Protein 5UVM (pdb70)

Foldseek 3Di:
DDPPFPVLCCVVVVDDFAWQDDDQFWTKTADPPDPAPGKIKIATNDFAQECVRDDPVHVCSVVVSVVVLQVSCVVVVFPVVDWDKDTADDVVRPDDGRGYIIITHGDDDDDDPD/DDDVAPVLCCVVVVDDFAWQDDDQFWTKTADPDAPAPGKIKIFTNDFAQECVSDDPPPPCSVVVSVVVLQVSCVVVVFNVVDWDKDWDDDDVRPPVGRGTIIIIHGDDDDDPPD

Nearest PDB structures (foldseek):
  5uvm-assembly1_A  TM=1.009E+00  e=9.695E-22  Acetivibrio thermocellus DSM 1313
  4egu-assembly1_B  TM=9.527E-01  e=1.731E-13  Clostridioides difficile 630
  6d6j-assembly1_A  TM=9.706E-01  e=2.456E-12  Legionella pneumophila subsp. pneumophila str. Philadelphia 1
  3n1s-assembly1_B  TM=9.426E-01  e=1.410E-12  Escherichia coli
  3n1t-assembly2_E  TM=9.524E-01  e=2.778E-12  Escherichia coli

Solvent-accessible surface area: 13029 Å² total

Organism: Acetivibrio thermocellus (strain ATCC 27405 / DSM 1237 / JCM 9322 / NBRC 103400 / NCIMB 10682 / NRRL B-4536 / VPI 7372) (NCBI:txid203119)

CATH classification: 3.30.428.10

Sequence (228 aa):
TLENCVFCKIIKRELPSTIYYEDERVIAIKDI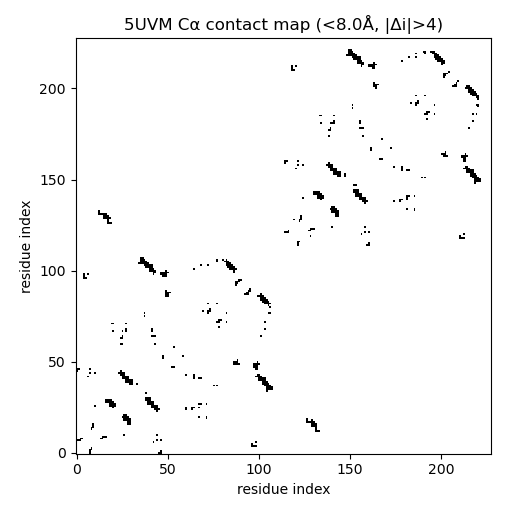NNPAAPVHVLIIPKEHIANVKEINESNAQILIDIHKAANKVAEDLGIAEKGYRLITNCCGVAAGQTVFHLHYHLLGGVDDGPKILTLENCVFCKIIKRELPSTIYYEDERVIAIKDINPAAPVHVLIIPKEHIANVKEINESNAQILIDIHKAANKVAEDLGIAEKGYRLITNCCGVAAGQTVFHLHYHLLGGVDGPKIL

Structure (mmCIF, N/CA/C/O backbone):
data_5UVM
#
_entry.id   5UVM
#
_cell.length_a   78.804
_cell.length_b   78.804
_cell.length_c   114.885
_cell.angle_alpha   90.00
_cell.angle_beta   90.00
_cell.angle_gamma   90.00
#
_symmetry.space_group_name_H-M   'P 41 2 2'
#
loop_
_entity.id
_entity.type
_entity.pdbx_description
1 polymer 'Histidine triad (HIT) protein'
2 non-polymer 'ZINC ION'
3 non-polymer 'UNKNOWN ATOM OR ION'
4 non-polymer ADENOSINE
5 water water
#
loop_
_atom_site.group_PDB
_atom_site.id
_atom_site.type_symbol
_atom_site.label_atom_id
_atom_site.label_alt_id
_atom_site.label_comp_id
_atom_site.label_asym_id
_atom_site.label_entity_id
_atom_site.label_seq_id
_atom_site.pdbx_PDB_ins_code
_atom_site.Cartn_x
_atom_site.Cartn_y
_atom_site.Cartn_z
_atom_site.occupancy
_atom_site.B_iso_or_equiv
_atom_site.auth_seq_id
_atom_site.auth_comp_id
_atom_site.auth_asym_id
_atom_site.auth_atom_id
_atom_site.pdbx_PDB_model_num
ATOM 1 N N . THR A 1 33 ? 10.781 39.720 7.947 1.00 59.30 0 THR A N 1
ATOM 2 C CA . THR A 1 33 ? 9.641 40.435 7.310 1.00 64.14 0 THR A CA 1
ATOM 3 C C . THR A 1 33 ? 8.359 40.233 8.178 1.00 67.37 0 THR A C 1
ATOM 4 O O . THR A 1 33 ? 8.236 39.225 8.861 1.00 81.02 0 THR A O 1
ATOM 6 N N . LEU A 1 34 ? 7.465 41.224 8.219 1.00 63.62 1 LEU A N 1
ATOM 7 C CA . LEU A 1 34 ? 6.103 41.090 8.796 1.00 61.46 1 LEU A CA 1
ATOM 8 C C . LEU A 1 34 ? 5.113 41.172 7.589 1.00 59.21 1 LEU A C 1
ATOM 9 O O . LEU A 1 34 ? 5.223 42.051 6.697 1.00 46.21 1 LEU A O 1
ATOM 14 N N . GLU A 1 35 ? 4.195 40.212 7.530 1.00 57.58 2 GLU A N 1
ATOM 15 C CA . GLU A 1 35 ? 3.145 40.183 6.506 1.00 60.04 2 GLU A CA 1
ATOM 16 C C . GLU A 1 35 ? 2.448 41.530 6.344 1.00 55.97 2 GLU A C 1
ATOM 17 O O . GLU A 1 35 ? 2.382 42.058 5.246 1.00 52.57 2 GLU A O 1
ATOM 23 N N . ASN A 1 36 ? 1.975 42.094 7.453 1.00 58.31 3 ASN A N 1
ATOM 24 C CA . ASN A 1 36 ? 1.107 43.284 7.428 1.00 56.53 3 ASN A CA 1
ATOM 25 C C . ASN A 1 36 ? 1.809 44.691 7.441 1.00 54.15 3 ASN A C 1
ATOM 26 O O . ASN A 1 36 ? 1.173 45.704 7.732 1.00 57.26 3 ASN A O 1
ATOM 31 N N . CYS A 1 37 ? 3.096 44.753 7.104 1.00 47.30 4 CYS A N 1
ATOM 32 C CA . CYS A 1 37 ? 3.876 45.989 7.220 1.00 39.03 4 CYS A CA 1
ATOM 33 C C . CYS A 1 37 ? 4.097 46.557 5.855 1.00 34.44 4 CYS A C 1
ATOM 34 O O . CYS A 1 37 ? 4.693 45.905 5.011 1.00 35.50 4 CYS A O 1
ATOM 37 N N . VAL A 1 38 ? 3.608 47.772 5.653 1.00 34.54 5 VAL A N 1
ATOM 38 C CA . VAL A 1 38 ? 3.718 48.469 4.373 1.00 36.39 5 VAL A CA 1
ATOM 39 C C . VAL A 1 38 ? 5.151 48.551 3.855 1.00 35.33 5 VAL A C 1
ATOM 40 O O . VAL A 1 38 ? 5.376 48.414 2.651 1.00 35.34 5 VAL A O 1
ATOM 44 N N . PHE A 1 39 ? 6.130 48.763 4.739 1.00 35.53 6 PHE A N 1
ATOM 45 C CA . PHE A 1 39 ? 7.498 48.962 4.273 1.00 31.73 6 PHE A CA 1
ATOM 46 C C . PHE A 1 39 ? 8.051 47.613 3.844 1.00 31.91 6 PHE A C 1
ATOM 47 O O . PHE A 1 39 ? 8.706 47.516 2.813 1.00 31.50 6 PHE A O 1
ATOM 55 N N . CYS A 1 40 ? 7.843 46.588 4.671 1.00 33.56 7 CYS A N 1
ATOM 56 C CA . CYS A 1 40 ? 8.163 45.220 4.274 1.00 35.08 7 CYS A CA 1
ATOM 57 C C . CYS A 1 40 ? 7.587 44.876 2.884 1.00 35.10 7 CYS A C 1
ATOM 58 O O . CYS A 1 40 ? 8.309 44.381 2.017 1.00 34.87 7 CYS A O 1
ATOM 61 N N . LYS A 1 41 ? 6.337 45.246 2.636 1.00 34.26 8 LYS A N 1
ATOM 62 C CA . LYS A 1 41 ? 5.734 45.026 1.314 1.00 38.00 8 LYS A CA 1
ATOM 63 C C . LYS A 1 41 ? 6.472 45.752 0.203 1.00 39.04 8 LYS A C 1
ATOM 64 O O . LYS A 1 41 ? 6.757 45.145 -0.858 1.00 39.56 8 LYS A O 1
ATOM 70 N N . ILE A 1 42 ? 6.752 47.031 0.429 1.00 35.79 9 ILE A N 1
ATOM 71 C CA . ILE A 1 42 ? 7.526 47.821 -0.505 1.00 35.74 9 ILE A CA 1
ATOM 72 C C . ILE A 1 42 ? 8.856 47.134 -0.854 1.00 36.02 9 ILE A C 1
ATOM 73 O O . ILE A 1 42 ? 9.255 47.070 -2.028 1.00 33.38 9 ILE A O 1
ATOM 78 N N . ILE A 1 43 ? 9.519 46.593 0.166 1.00 36.39 10 ILE A N 1
ATOM 79 C CA . ILE A 1 43 ? 10.820 45.965 -0.014 1.00 33.56 10 ILE A CA 1
ATOM 80 C C . ILE A 1 43 ? 10.717 44.727 -0.900 1.00 36.79 10 ILE A C 1
ATOM 81 O O . ILE A 1 43 ? 11.586 44.501 -1.757 1.00 34.48 10 ILE A O 1
ATOM 86 N N . LYS A 1 44 ? 9.656 43.942 -0.692 1.00 40.72 11 LYS A N 1
ATOM 87 C CA . LYS A 1 44 ? 9.408 42.702 -1.448 1.00 44.22 11 LYS A CA 1
ATOM 88 C C . LYS A 1 44 ? 8.687 42.962 -2.766 1.00 40.80 11 LYS A C 1
ATOM 89 O O . LYS A 1 44 ? 8.317 42.028 -3.432 1.00 42.93 11 LYS A O 1
ATOM 95 N N . ARG A 1 45 ? 8.449 44.220 -3.117 1.00 39.37 12 ARG A N 1
ATOM 96 C CA . ARG A 1 45 ? 7.932 44.598 -4.426 1.00 39.00 12 ARG A CA 1
ATOM 97 C C . ARG A 1 45 ? 6.450 44.290 -4.601 1.00 40.54 12 ARG A C 1
ATOM 98 O O . ARG A 1 45 ? 5.952 44.145 -5.729 1.00 44.21 12 ARG A O 1
ATOM 106 N N . GLU A 1 46 ? 5.744 44.213 -3.484 1.00 39.81 13 GLU A N 1
ATOM 107 C CA . GLU A 1 46 ? 4.299 44.087 -3.500 1.00 39.79 13 GLU A CA 1
ATOM 108 C C . GLU A 1 46 ? 3.608 45.431 -3.624 1.00 42.08 13 GLU A C 1
ATOM 109 O O . GLU A 1 46 ? 2.394 45.439 -3.852 1.00 39.99 13 GLU A O 1
ATOM 115 N N . LEU A 1 47 ? 4.348 46.541 -3.422 1.00 39.06 14 LEU A N 1
ATOM 116 C CA . LEU A 1 47 ? 3.851 47.890 -3.686 1.00 35.55 14 LEU A CA 1
ATOM 117 C C . LEU A 1 47 ? 4.906 48.717 -4.353 1.00 33.23 14 LEU A C 1
ATOM 118 O O . LEU A 1 47 ? 6.092 48.434 -4.225 1.00 34.42 14 LEU A O 1
ATOM 123 N N . PRO A 1 48 ? 4.494 49.766 -5.050 1.00 30.45 15 PRO A N 1
ATOM 124 C CA . PRO A 1 48 ? 5.466 50.586 -5.745 1.00 31.26 15 PRO A CA 1
ATOM 125 C C . PRO A 1 48 ? 6.243 51.532 -4.804 1.00 34.15 15 PRO A C 1
ATOM 126 O O . PRO A 1 48 ? 5.918 51.665 -3.630 1.00 30.42 15 PRO A O 1
ATOM 130 N N . SER A 1 49 ? 7.287 52.144 -5.352 1.00 31.88 16 SER A N 1
ATOM 131 C CA . SER A 1 49 ? 8.147 53.034 -4.612 1.00 32.14 16 SER A CA 1
ATOM 132 C C . SER A 1 49 ? 9.015 53.813 -5.561 1.00 33.36 16 SER A C 1
ATOM 133 O O . SER A 1 49 ? 9.132 53.482 -6.743 1.00 30.35 16 SER A O 1
ATOM 136 N N . THR A 1 50 ? 9.605 54.870 -5.020 1.00 33.12 17 THR A N 1
ATOM 137 C CA . THR A 1 50 ? 10.643 55.624 -5.669 1.00 31.92 17 THR A CA 1
ATOM 138 C C . THR A 1 50 ? 11.843 55.424 -4.749 1.00 33.48 17 THR A C 1
ATOM 139 O O . THR A 1 50 ? 11.879 55.950 -3.624 1.00 31.97 17 THR A O 1
ATOM 143 N N . ILE A 1 51 ? 12.836 54.685 -5.240 1.00 36.57 18 ILE A N 1
ATOM 144 C CA . ILE A 1 51 ? 13.948 54.189 -4.434 1.00 36.84 18 ILE A CA 1
ATOM 145 C C . ILE A 1 51 ? 15.236 54.947 -4.773 1.00 37.93 18 ILE A C 1
ATOM 146 O O . ILE A 1 51 ? 15.756 54.803 -5.886 1.00 38.93 18 ILE A O 1
ATOM 151 N N . TYR A 1 52 ? 15.772 55.697 -3.802 1.00 37.03 19 TYR A N 1
ATOM 152 C CA . TYR A 1 52 ? 16.984 56.518 -4.023 1.00 34.92 19 TYR A CA 1
ATOM 153 C C . TYR A 1 52 ? 18.264 55.786 -3.638 1.00 35.32 19 TYR A C 1
ATOM 154 O O . TYR A 1 52 ? 19.322 56.184 -4.043 1.00 36.88 19 TYR A O 1
ATOM 163 N N . TYR A 1 53 ? 18.176 54.710 -2.873 1.00 35.94 20 TYR A N 1
ATOM 164 C CA . TYR A 1 53 ? 19.345 53.938 -2.547 1.00 34.42 20 TYR A CA 1
ATOM 165 C C . TYR A 1 53 ? 18.902 52.599 -2.069 1.00 32.56 20 TYR A C 1
ATOM 166 O O . TYR A 1 53 ? 17.905 52.519 -1.324 1.00 33.32 20 TYR A O 1
ATOM 175 N N . GLU A 1 54 ? 19.690 51.570 -2.381 1.00 33.16 21 GLU A N 1
ATOM 176 C CA . GLU A 1 54 ? 19.401 50.228 -1.910 1.00 34.76 21 GLU A CA 1
ATOM 177 C C . GLU A 1 54 ? 20.585 49.297 -1.895 1.00 33.62 21 GLU A C 1
ATOM 178 O O . GLU A 1 54 ? 21.381 49.305 -2.823 1.00 33.39 21 GLU A O 1
ATOM 184 N N . ASP A 1 55 ? 20.640 48.457 -0.850 1.00 36.82 22 ASP A N 1
ATOM 185 C CA . ASP A 1 55 ? 21.482 47.258 -0.818 1.00 36.66 22 ASP A CA 1
ATOM 186 C C . ASP A 1 55 ? 20.772 46.153 -0.033 1.00 36.92 22 ASP A C 1
ATOM 187 O O . ASP A 1 55 ? 19.564 46.237 0.166 1.00 39.72 22 ASP A O 1
ATOM 192 N N . GLU A 1 56 ? 21.491 45.132 0.433 1.00 37.30 23 GLU A N 1
ATOM 193 C CA . GLU A 1 56 ? 20.872 44.022 1.151 1.00 37.31 23 GLU A CA 1
ATOM 194 C C . GLU A 1 56 ? 20.436 44.403 2.562 1.00 37.13 23 GLU A C 1
ATOM 195 O O . GLU A 1 56 ? 19.716 43.674 3.173 1.00 43.49 23 GLU A O 1
ATOM 197 N N . ARG A 1 57 ? 20.892 45.525 3.105 1.00 41.39 24 ARG A N 1
ATOM 198 C CA . ARG A 1 57 ? 20.606 45.892 4.496 1.00 40.82 24 ARG A CA 1
ATOM 199 C C . ARG A 1 57 ? 19.638 47.068 4.658 1.00 35.95 24 ARG A C 1
ATOM 200 O O . ARG A 1 57 ? 18.952 47.166 5.660 1.00 32.85 24 ARG A O 1
ATOM 208 N N . VAL A 1 58 ? 19.538 47.931 3.657 1.00 32.54 25 VAL A N 1
ATOM 209 C CA . VAL A 1 58 ? 18.825 49.181 3.814 1.00 32.79 25 VAL A CA 1
ATOM 210 C C . VAL A 1 58 ? 18.264 49.678 2.480 1.00 33.80 25 VAL A C 1
ATOM 211 O O . VAL A 1 58 ? 18.782 49.370 1.399 1.00 34.68 25 VAL A O 1
ATOM 215 N N . ILE A 1 59 ? 17.199 50.452 2.582 1.00 32.01 26 ILE A N 1
ATOM 216 C CA . ILE A 1 59 ? 16.572 51.045 1.442 1.00 33.36 26 ILE A CA 1
ATOM 217 C C . ILE A 1 59 ? 16.114 52.444 1.789 1.00 31.19 26 ILE A C 1
ATOM 218 O O . ILE A 1 59 ? 15.751 52.715 2.926 1.00 34.75 26 ILE A O 1
ATOM 223 N N . ALA A 1 60 ? 16.152 53.317 0.796 1.00 30.86 27 ALA A N 1
ATOM 224 C CA . ALA A 1 60 ? 15.717 54.666 0.967 1.00 31.62 27 ALA A CA 1
ATOM 225 C C . ALA A 1 60 ? 14.740 55.041 -0.097 1.00 28.65 27 ALA A C 1
ATOM 226 O O . ALA A 1 60 ? 15.062 55.021 -1.279 1.00 29.54 27 ALA A O 1
ATOM 228 N N . ILE A 1 61 ? 13.578 55.490 0.344 1.00 31.13 28 ILE A N 1
ATOM 229 C CA . ILE A 1 61 ? 12.469 55.758 -0.532 1.00 32.17 28 ILE A CA 1
ATOM 230 C C . ILE A 1 61 ? 11.872 57.124 -0.308 1.00 32.41 28 ILE A C 1
ATOM 231 O O . ILE A 1 61 ? 12.013 57.733 0.770 1.00 32.03 28 ILE A O 1
ATOM 236 N N . LYS A 1 62 ? 11.158 57.581 -1.325 1.00 32.47 29 LYS A N 1
ATOM 237 C CA . LYS A 1 62 ? 10.440 58.813 -1.244 1.00 33.90 29 LYS A CA 1
ATOM 238 C C . LYS A 1 62 ? 9.226 58.656 -0.347 1.00 32.01 29 LYS A C 1
ATOM 239 O O . LYS A 1 62 ? 8.533 57.631 -0.366 1.00 31.27 29 LYS A O 1
ATOM 245 N N . ASP A 1 63 ? 9.017 59.650 0.504 1.00 35.18 30 ASP A N 1
ATOM 246 C CA . ASP A 1 63 ? 7.798 59.740 1.265 1.00 38.80 30 ASP A CA 1
ATOM 247 C C . ASP A 1 63 ? 6.756 60.353 0.357 1.00 39.37 30 ASP A C 1
ATOM 248 O O . ASP A 1 63 ? 6.965 61.443 -0.133 1.00 40.17 30 ASP A O 1
ATOM 253 N N . ILE A 1 64 ? 5.621 59.671 0.196 1.00 43.30 31 ILE A N 1
ATOM 254 C CA . ILE A 1 64 ? 4.543 60.162 -0.711 1.00 48.25 31 ILE A CA 1
ATOM 255 C C . ILE A 1 64 ? 3.654 61.275 -0.125 1.00 46.32 31 ILE A C 1
ATOM 256 O O . ILE A 1 64 ? 2.817 61.830 -0.860 1.00 50.09 31 ILE A O 1
ATOM 261 N N . ASN A 1 65 ? 3.794 61.577 1.173 1.00 42.57 32 ASN A N 1
ATOM 262 C CA A ASN A 1 65 ? 3.172 62.761 1.755 0.50 45.29 32 ASN A CA 1
ATOM 263 C CA B ASN A 1 65 ? 3.187 62.791 1.766 0.50 45.21 32 ASN A CA 1
ATOM 264 C C . ASN A 1 65 ? 4.307 63.644 2.342 1.00 44.16 32 ASN A C 1
ATOM 265 O O . ASN A 1 65 ? 4.461 63.758 3.545 1.00 39.52 32 ASN A O 1
ATOM 274 N N . PRO A 1 66 ? 5.125 64.244 1.464 1.00 44.95 33 PRO A N 1
ATOM 275 C CA . PRO A 1 66 ? 6.294 64.948 1.984 1.00 42.46 33 PRO A CA 1
ATOM 276 C C . PRO A 1 66 ? 5.968 66.098 2.910 1.00 41.92 33 PRO A C 1
ATOM 277 O O . PRO A 1 66 ? 5.013 66.829 2.682 1.00 46.08 33 PRO A O 1
ATOM 281 N N . ALA A 1 67 ? 6.777 66.226 3.961 1.00 41.36 34 ALA A N 1
ATOM 282 C CA . ALA A 1 67 ? 6.693 67.309 4.919 1.00 38.98 34 ALA A CA 1
ATOM 283 C C . ALA A 1 67 ? 7.739 68.401 4.586 1.00 37.81 34 ALA A C 1
ATOM 284 O O . ALA A 1 67 ? 7.764 69.408 5.232 1.00 40.12 34 ALA A O 1
ATOM 286 N N . ALA A 1 68 ? 8.577 68.170 3.572 1.00 36.14 35 ALA A N 1
ATOM 287 C CA . ALA A 1 68 ? 9.552 69.137 3.092 1.00 36.06 35 ALA A CA 1
ATOM 288 C C . ALA A 1 68 ? 9.836 68.821 1.640 1.00 38.93 35 ALA A C 1
ATOM 289 O O . ALA A 1 68 ? 9.493 67.737 1.198 1.00 38.38 35 ALA A O 1
ATOM 291 N N . PRO A 1 69 ? 10.483 69.742 0.899 1.00 40.14 36 PRO A N 1
ATOM 292 C CA . PRO A 1 69 ? 10.765 69.480 -0.535 1.00 41.88 36 PRO A CA 1
ATOM 293 C C . PRO A 1 69 ? 11.551 68.213 -0.805 1.00 41.23 36 PRO A C 1
ATOM 294 O O . PRO A 1 69 ? 11.461 67.641 -1.890 1.00 41.64 36 PRO A O 1
ATOM 298 N N . VAL A 1 70 ? 12.370 67.820 0.149 1.00 38.20 37 VAL A N 1
ATOM 299 C CA . VAL A 1 70 ? 12.989 66.540 0.066 1.00 38.03 37 VAL A CA 1
ATOM 300 C C . VAL A 1 70 ? 12.664 65.845 1.351 1.00 36.83 37 VAL A C 1
ATOM 301 O O . VAL A 1 70 ? 12.958 66.353 2.418 1.00 34.06 37 VAL A O 1
ATOM 305 N N . HIS A 1 71 ? 12.040 64.677 1.213 1.00 35.11 38 HIS A N 1
ATOM 306 C CA . HIS A 1 71 ? 11.578 63.860 2.326 1.00 31.23 38 HIS A CA 1
ATOM 307 C C . HIS A 1 71 ? 11.724 62.387 1.887 1.00 31.94 38 HIS A C 1
ATOM 308 O O . HIS A 1 71 ? 10.956 61.886 1.019 1.00 31.55 38 HIS A O 1
ATOM 315 N N . VAL A 1 72 ? 12.769 61.765 2.438 1.00 28.70 39 VAL A N 1
ATOM 316 C CA . VAL A 1 72 ? 13.161 60.413 2.168 1.00 29.46 39 VAL A CA 1
ATOM 317 C C . VAL A 1 72 ? 13.065 59.647 3.473 1.00 31.73 39 VAL A C 1
ATOM 318 O O . VAL A 1 72 ? 13.392 60.208 4.530 1.00 34.73 39 VAL A O 1
ATOM 322 N N . LEU A 1 73 ? 12.653 58.377 3.386 1.00 29.20 40 LEU A N 1
ATOM 323 C CA . LEU A 1 73 ? 12.595 57.463 4.500 1.00 29.68 40 LEU A CA 1
ATOM 324 C C . LEU A 1 73 ? 13.738 56.501 4.315 1.00 31.22 40 LEU A C 1
ATOM 325 O O . LEU A 1 73 ? 13.860 55.912 3.254 1.00 29.60 40 LEU A O 1
ATOM 330 N N . ILE A 1 74 ? 14.581 56.363 5.338 1.00 31.08 41 ILE A N 1
ATOM 331 C CA . ILE A 1 74 ? 15.681 55.440 5.308 1.00 31.77 41 ILE A CA 1
ATOM 332 C C . ILE A 1 74 ? 15.256 54.275 6.173 1.00 32.57 41 ILE A C 1
ATOM 333 O O . ILE A 1 74 ? 15.009 54.438 7.376 1.00 30.63 41 ILE A O 1
ATOM 338 N N . ILE A 1 75 ? 15.178 53.095 5.554 1.00 31.74 42 ILE A N 1
ATOM 339 C CA . ILE A 1 75 ? 14.530 51.929 6.153 1.00 31.49 42 ILE A CA 1
ATOM 340 C C . ILE A 1 75 ? 15.462 50.720 6.126 1.00 30.98 42 ILE A C 1
ATOM 341 O O . ILE A 1 75 ? 15.829 50.259 5.044 1.00 32.55 42 ILE A O 1
ATOM 346 N N . PRO A 1 76 ? 15.808 50.176 7.286 1.00 32.91 43 PRO A N 1
ATOM 347 C CA . PRO A 1 76 ? 16.479 48.860 7.303 1.00 33.69 43 PRO A CA 1
ATOM 348 C C . PRO A 1 76 ? 15.607 47.730 6.777 1.00 33.81 43 PRO A C 1
ATOM 349 O O . PRO A 1 76 ? 14.459 47.665 7.133 1.00 35.50 43 PRO A O 1
ATOM 353 N N . LYS A 1 77 ? 16.153 46.839 5.970 1.00 34.17 44 LYS A N 1
ATOM 354 C CA . LYS A 1 77 ? 15.364 45.726 5.445 1.00 40.09 44 LYS A CA 1
ATOM 355 C C . LYS A 1 77 ? 14.846 44.814 6.528 1.00 42.22 44 LYS A C 1
ATOM 356 O O . LYS A 1 77 ? 13.767 44.276 6.384 1.00 43.89 44 LYS A O 1
ATOM 362 N N . GLU A 1 78 ? 15.583 44.668 7.623 1.00 41.66 45 GLU A N 1
ATOM 363 C CA . GLU A 1 78 ? 15.118 43.840 8.713 1.00 43.02 45 GLU A CA 1
ATOM 364 C C . GLU A 1 78 ? 13.978 44.589 9.428 1.00 41.68 45 GLU A C 1
ATOM 365 O O . GLU A 1 78 ? 14.099 45.781 9.739 1.00 43.97 45 GLU A O 1
ATOM 371 N N . HIS A 1 79 ? 12.868 43.897 9.660 1.00 36.09 46 HIS A N 1
ATOM 372 C CA . HIS A 1 79 ? 11.735 44.463 10.343 1.00 38.41 46 HIS A CA 1
ATOM 373 C C . HIS A 1 79 ? 12.010 44.478 11.851 1.00 39.84 46 HIS A C 1
ATOM 374 O O . HIS A 1 79 ? 12.065 43.455 12.491 1.00 42.54 46 HIS A O 1
ATOM 381 N N . ILE A 1 80 ? 12.137 45.691 12.372 1.00 43.71 47 ILE A N 1
ATOM 382 C CA . ILE A 1 80 ? 12.383 46.013 13.761 1.00 43.07 47 ILE A CA 1
ATOM 383 C C . ILE A 1 80 ? 11.423 47.193 13.969 1.00 38.00 47 ILE A C 1
ATOM 384 O O . ILE A 1 80 ? 11.308 48.045 13.092 1.00 32.81 47 ILE A O 1
ATOM 389 N N . ALA A 1 81 ? 10.754 47.269 15.102 1.00 32.56 48 ALA A N 1
ATOM 390 C CA . ALA A 1 81 ? 9.667 48.217 15.262 1.00 34.56 48 ALA A CA 1
ATOM 391 C C . ALA A 1 81 ? 10.095 49.695 15.235 1.00 33.71 48 ALA A C 1
ATOM 392 O O . ALA A 1 81 ? 9.461 50.521 14.570 1.00 31.53 48 ALA A O 1
ATOM 394 N N . ASN A 1 82 ? 11.148 50.001 15.990 1.00 35.52 49 ASN A N 1
ATOM 395 C CA . ASN A 1 82 ? 11.707 51.349 16.120 1.00 32.87 49 ASN A CA 1
ATOM 396 C C . ASN A 1 82 ? 13.050 51.270 16.890 1.00 36.68 49 ASN A C 1
ATOM 397 O O . ASN A 1 82 ? 13.528 50.167 17.176 1.00 36.91 49 ASN A O 1
ATOM 402 N N . VAL A 1 83 ? 13.688 52.399 17.211 1.00 37.06 50 VAL A N 1
ATOM 403 C CA . VAL A 1 83 ? 15.028 52.313 17.835 1.00 37.33 50 VAL A CA 1
ATOM 404 C C . VAL A 1 83 ? 15.081 51.772 19.263 1.00 36.25 50 VAL A C 1
ATOM 405 O O . VAL A 1 83 ? 16.147 51.384 19.713 1.00 36.58 50 VAL A O 1
ATOM 409 N N . LYS A 1 84 ? 13.952 51.712 19.956 1.00 39.79 51 LYS A N 1
ATOM 410 C CA . LYS A 1 84 ? 13.883 50.940 21.216 1.00 42.02 51 LYS A CA 1
ATOM 411 C C . LYS A 1 84 ? 14.268 49.479 21.074 1.00 38.87 51 LYS A C 1
ATOM 412 O O . LYS A 1 84 ? 14.662 48.887 22.041 1.00 41.57 51 LYS A O 1
ATOM 418 N N . GLU A 1 85 ? 14.098 48.890 19.901 1.00 39.58 52 GLU A N 1
ATOM 419 C CA . GLU A 1 85 ? 14.493 47.497 19.683 1.00 43.45 52 GLU A CA 1
ATOM 420 C C . GLU A 1 85 ? 15.927 47.364 19.216 1.00 40.57 52 GLU A C 1
ATOM 421 O O . GLU A 1 85 ? 16.379 46.276 19.038 1.00 42.29 52 GLU A O 1
ATOM 427 N N . ILE A 1 86 ? 16.650 48.455 18.991 1.00 43.76 53 ILE A N 1
ATOM 428 C CA . ILE A 1 86 ? 18.056 48.342 18.638 1.00 47.56 53 ILE A CA 1
ATOM 429 C C . ILE A 1 86 ? 18.849 47.945 19.889 1.00 52.11 53 ILE A C 1
ATOM 430 O O . ILE A 1 86 ? 18.648 48.532 20.959 1.00 52.32 53 ILE A O 1
ATOM 435 N N . ASN A 1 87 ? 19.760 46.982 19.731 1.00 53.57 54 ASN A N 1
ATOM 436 C CA . ASN A 1 87 ? 20.635 46.511 20.832 1.00 56.35 54 ASN A CA 1
ATOM 437 C C . ASN A 1 87 ? 21.957 46.013 20.262 1.00 54.35 54 ASN A C 1
ATOM 438 O O . ASN A 1 87 ? 22.157 46.081 19.037 1.00 54.41 54 ASN A O 1
ATOM 443 N N . GLU A 1 88 ? 22.835 45.510 21.149 1.00 55.88 55 GLU A N 1
ATOM 444 C CA . GLU A 1 88 ? 24.163 44.983 20.787 1.00 57.74 55 GLU A CA 1
ATOM 445 C C . GLU A 1 88 ? 24.125 44.039 19.532 1.00 55.77 55 GLU A C 1
ATOM 446 O O . GLU A 1 88 ? 24.992 44.131 18.668 1.00 51.29 55 GLU A O 1
ATOM 448 N N . SER A 1 89 ? 23.088 43.221 19.375 1.00 51.78 56 SER A N 1
ATOM 449 C CA . SER A 1 89 ? 23.047 42.286 18.239 1.00 55.50 56 SER A CA 1
ATOM 450 C C . SER A 1 89 ? 22.774 42.907 16.858 1.00 56.31 56 SER A C 1
ATOM 451 O O . SER A 1 89 ? 23.221 42.351 15.854 1.00 57.99 56 SER A O 1
ATOM 454 N N . ASN A 1 90 ? 22.026 44.018 16.796 1.00 50.25 57 ASN A N 1
ATOM 455 C CA . ASN A 1 90 ? 21.621 44.606 15.491 1.00 48.21 57 ASN A CA 1
ATOM 456 C C . ASN A 1 90 ? 22.070 46.048 15.236 1.00 47.37 57 ASN A C 1
ATOM 457 O O . ASN A 1 90 ? 21.863 46.574 14.149 1.00 44.74 57 ASN A O 1
ATOM 462 N N . ALA A 1 91 ? 22.691 46.682 16.221 1.00 47.57 58 ALA A N 1
ATOM 463 C CA . ALA A 1 91 ? 22.971 48.116 16.155 1.00 44.53 58 ALA A CA 1
ATOM 464 C C . ALA A 1 91 ? 23.819 48.582 14.956 1.00 41.82 58 ALA A C 1
ATOM 465 O O . ALA A 1 91 ? 23.728 49.754 14.570 1.00 40.09 58 ALA A O 1
ATOM 467 N N . GLN A 1 92 ? 24.601 47.701 14.329 1.00 43.18 59 GLN A N 1
ATOM 468 C CA . GLN A 1 92 ? 25.408 48.124 13.156 1.00 43.72 59 GLN A CA 1
ATOM 469 C C . GLN A 1 92 ? 24.573 48.738 12.027 1.00 40.14 59 GLN A C 1
ATOM 470 O O . GLN A 1 92 ? 25.100 49.503 11.222 1.00 41.97 59 GLN A O 1
ATOM 476 N N . ILE A 1 93 ? 23.285 48.392 11.961 1.00 38.81 60 ILE A N 1
ATOM 477 C CA . ILE A 1 93 ? 22.359 48.973 10.967 1.00 39.22 60 ILE A CA 1
ATOM 478 C C . ILE A 1 93 ? 22.237 50.502 11.044 1.00 36.15 60 ILE A C 1
ATOM 479 O O . ILE A 1 93 ? 22.012 51.156 10.030 1.00 36.81 60 ILE A O 1
ATOM 484 N N . LEU A 1 94 ? 22.432 51.065 12.236 1.00 35.03 61 LEU A N 1
ATOM 485 C CA . LEU A 1 94 ? 22.475 52.528 12.380 1.00 35.68 61 LEU A CA 1
ATOM 486 C C . LEU A 1 94 ? 23.502 53.183 11.457 1.00 32.48 61 LEU A C 1
ATOM 487 O O . LEU A 1 94 ? 23.290 54.275 10.904 1.00 35.42 61 LEU A O 1
ATOM 492 N N . ILE A 1 95 ? 24.606 52.489 11.268 1.00 34.24 62 ILE A N 1
ATOM 493 C CA . ILE A 1 95 ? 25.674 52.948 10.384 1.00 36.30 62 ILE A CA 1
ATOM 494 C C . ILE A 1 95 ? 25.202 52.996 8.937 1.00 36.72 62 ILE A C 1
ATOM 495 O O . ILE A 1 95 ? 25.394 54.007 8.226 1.00 35.24 62 ILE A O 1
ATOM 500 N N . ASP A 1 96 ? 24.592 51.899 8.505 1.00 37.18 63 ASP A N 1
ATOM 501 C CA . ASP A 1 96 ? 24.053 51.831 7.141 1.00 37.01 63 ASP A CA 1
ATOM 502 C C . ASP A 1 96 ? 23.038 52.918 6.957 1.00 34.63 63 ASP A C 1
ATOM 503 O O . ASP A 1 96 ? 23.026 53.606 5.944 1.00 36.43 63 ASP A O 1
ATOM 508 N N . ILE A 1 97 ? 22.179 53.069 7.965 1.00 32.39 64 I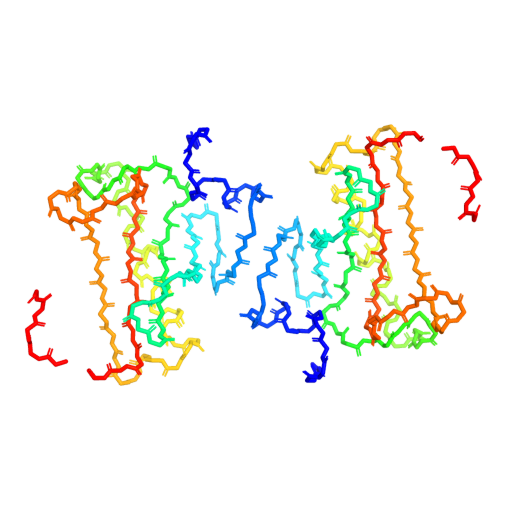LE A N 1
ATOM 509 C CA . ILE A 1 97 ? 21.164 54.093 7.918 1.00 31.30 64 ILE A CA 1
ATOM 510 C C . ILE A 1 97 ? 21.755 55.454 7.715 1.00 31.35 64 ILE A C 1
ATOM 511 O O . ILE A 1 97 ? 21.284 56.179 6.833 1.00 32.40 64 ILE A O 1
ATOM 516 N N . HIS A 1 98 ? 22.793 55.806 8.496 1.00 29.97 65 HIS A N 1
ATOM 517 C CA . HIS A 1 98 ? 23.358 57.154 8.384 1.00 29.57 65 HIS A CA 1
ATOM 518 C C . HIS A 1 98 ? 24.221 57.293 7.141 1.00 30.14 65 HIS A C 1
ATOM 519 O O . HIS A 1 98 ? 24.242 58.352 6.507 1.00 30.76 65 HIS A O 1
ATOM 526 N N . LYS A 1 99 ? 24.834 56.207 6.716 1.00 31.60 66 LYS A N 1
ATOM 527 C CA . LYS A 1 99 ? 25.553 56.222 5.450 1.00 35.21 66 LYS A CA 1
ATOM 528 C C . LYS A 1 99 ? 24.629 56.568 4.287 1.00 36.04 66 LYS A C 1
ATOM 529 O O . LYS A 1 99 ? 24.910 57.489 3.488 1.00 36.99 66 LYS A O 1
ATOM 535 N N . ALA A 1 100 ? 23.515 55.862 4.201 1.00 32.96 67 ALA A N 1
ATOM 536 C CA . ALA A 1 100 ? 22.585 56.089 3.096 1.00 33.74 67 ALA A CA 1
ATOM 537 C C . ALA A 1 100 ? 21.929 57.473 3.172 1.00 32.36 67 ALA A C 1
ATOM 538 O O . ALA A 1 100 ? 21.744 58.129 2.138 1.00 35.82 67 ALA A O 1
ATOM 540 N N . ALA A 1 101 ? 21.592 57.930 4.381 1.00 33.79 68 ALA A N 1
ATOM 541 C CA . ALA A 1 101 ? 21.107 59.298 4.570 1.00 32.53 68 ALA A CA 1
ATOM 542 C C . ALA A 1 101 ? 22.068 60.326 3.967 1.00 35.01 68 ALA A C 1
ATOM 543 O O . ALA A 1 101 ? 21.647 61.225 3.233 1.00 34.88 68 ALA A O 1
ATOM 545 N N . ASN A 1 102 ? 23.355 60.188 4.261 1.00 36.66 69 ASN A N 1
ATOM 546 C CA . ASN A 1 102 ? 24.355 61.080 3.682 1.00 35.43 69 ASN A CA 1
ATOM 547 C C . ASN A 1 102 ? 24.445 60.970 2.164 1.00 33.06 69 ASN A C 1
ATOM 548 O O . ASN A 1 102 ? 24.527 61.991 1.495 1.00 31.75 69 ASN A O 1
ATOM 553 N N . LYS A 1 103 ? 24.439 59.752 1.615 1.00 34.90 70 LYS A N 1
ATOM 554 C CA . LYS A 1 103 ? 24.625 59.584 0.155 1.00 36.77 70 LYS A CA 1
ATOM 555 C C . LYS A 1 103 ? 23.428 60.187 -0.560 1.00 38.18 70 LYS A C 1
ATOM 556 O O . LYS A 1 103 ? 23.574 60.980 -1.522 1.00 38.13 70 LYS A O 1
ATOM 559 N N . VAL A 1 104 ? 22.239 59.883 -0.050 1.00 36.33 71 VAL A N 1
ATOM 560 C CA . VAL A 1 104 ? 21.019 60.417 -0.681 1.00 35.63 71 VAL A CA 1
ATOM 561 C C . VAL A 1 104 ? 20.981 61.933 -0.537 1.00 35.57 71 VAL A C 1
ATOM 562 O O . VAL A 1 104 ? 20.583 62.625 -1.479 1.00 34.01 71 VAL A O 1
ATOM 566 N N . ALA A 1 105 ? 21.390 62.456 0.630 1.00 35.14 72 ALA A N 1
ATOM 567 C CA . ALA A 1 105 ? 21.411 63.907 0.821 1.00 36.53 72 ALA A CA 1
ATOM 568 C C . ALA A 1 105 ? 22.278 64.587 -0.248 1.00 36.92 72 ALA A C 1
ATOM 569 O O . ALA A 1 105 ? 21.900 65.625 -0.789 1.00 36.56 72 ALA A O 1
ATOM 571 N N . GLU A 1 106 ? 23.410 63.969 -0.565 1.00 42.31 73 GLU A N 1
ATOM 572 C CA . GLU A 1 106 ? 24.254 64.420 -1.689 1.00 49.72 73 GLU A CA 1
ATOM 573 C C . GLU A 1 106 ? 23.565 64.25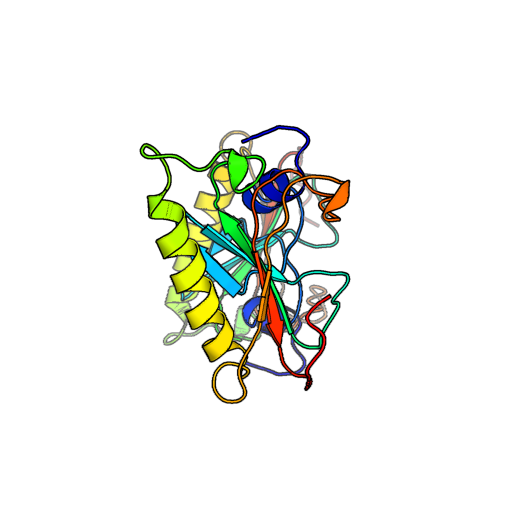2 -3.029 1.00 42.89 73 GLU A C 1
ATOM 574 O O . GLU A 1 106 ? 23.401 65.207 -3.749 1.00 39.53 73 GLU A O 1
ATOM 580 N N . ASP A 1 107 ? 23.119 63.048 -3.332 1.00 41.69 74 ASP A N 1
ATOM 581 C CA . ASP A 1 107 ? 22.436 62.793 -4.606 1.00 39.82 74 ASP A CA 1
ATOM 582 C C . ASP A 1 107 ? 21.304 63.779 -4.857 1.00 41.62 74 ASP A C 1
ATOM 583 O O . ASP A 1 107 ? 21.185 64.298 -5.959 1.00 43.34 74 ASP A O 1
ATOM 588 N N . LEU A 1 108 ? 20.512 64.110 -3.836 1.00 40.05 75 LEU A N 1
ATOM 589 C CA . LEU A 1 108 ? 19.362 65.009 -4.041 1.00 38.78 75 LEU A CA 1
ATOM 590 C C . LEU A 1 108 ? 19.645 66.489 -3.855 1.00 39.29 75 LEU A C 1
ATOM 591 O O . LEU A 1 108 ? 18.711 67.267 -3.891 1.00 37.70 75 LEU A O 1
ATOM 596 N N . GLY A 1 109 ? 20.911 66.880 -3.653 1.00 43.01 76 GLY A N 1
ATOM 597 C CA . GLY A 1 109 ? 21.301 68.315 -3.628 1.00 43.37 76 GLY A CA 1
ATOM 598 C C . GLY A 1 109 ? 20.911 69.093 -2.365 1.00 43.36 76 GLY A C 1
ATOM 599 O O . GLY A 1 109 ? 20.689 70.319 -2.423 1.00 42.63 76 GLY A O 1
ATOM 600 N N . ILE A 1 110 ? 20.787 68.396 -1.232 1.00 39.73 77 ILE A N 1
ATOM 601 C CA . ILE A 1 110 ? 20.472 69.091 -0.004 1.00 38.72 77 ILE A CA 1
ATOM 602 C C . ILE A 1 110 ? 21.605 69.066 1.001 1.00 40.30 77 ILE A C 1
ATOM 603 O O . ILE A 1 110 ? 21.562 69.817 1.971 1.00 43.67 77 ILE A O 1
ATOM 608 N N . ALA A 1 111 ? 22.604 68.236 0.750 1.00 39.10 78 ALA A N 1
ATOM 609 C CA . ALA A 1 111 ? 23.725 68.039 1.655 1.00 44.27 78 ALA A CA 1
ATOM 610 C C . ALA A 1 111 ? 24.488 69.318 2.047 1.00 48.55 78 ALA A C 1
ATOM 611 O O . ALA A 1 111 ? 24.899 69.442 3.188 1.00 47.13 78 ALA A O 1
ATOM 613 N N . GLU A 1 112 ? 24.648 70.267 1.124 1.00 50.37 79 GLU A N 1
ATOM 614 C CA . GLU A 1 112 ? 25.523 71.402 1.348 1.00 55.74 79 GLU A CA 1
ATOM 615 C C . GLU A 1 112 ? 24.811 72.448 2.189 1.00 51.26 79 GLU A C 1
ATOM 616 O O . GLU A 1 112 ? 25.412 73.024 3.052 1.00 52.87 79 GLU A O 1
ATOM 622 N N . LYS A 1 113 ? 23.548 72.720 1.903 1.00 46.98 80 LYS A N 1
ATOM 623 C CA . LYS A 1 113 ? 22.733 73.591 2.760 1.00 51.03 80 LYS A CA 1
ATOM 624 C C . LYS A 1 113 ? 22.433 72.902 4.125 1.00 51.29 80 LYS A C 1
ATOM 625 O O . LYS A 1 113 ? 22.203 73.557 5.151 1.00 51.83 80 LYS A O 1
ATOM 630 N N . GLY A 1 114 ? 22.386 71.572 4.105 1.00 47.79 81 GLY A N 1
ATOM 631 C CA . GLY A 1 114 ? 22.071 70.762 5.272 1.00 47.79 81 GLY A CA 1
ATOM 632 C C . GLY A 1 114 ? 20.709 70.079 5.292 1.00 42.12 81 GLY A C 1
ATOM 633 O O . GLY A 1 114 ? 19.914 70.183 4.363 1.00 43.82 81 GLY A O 1
ATOM 634 N N . TYR A 1 115 ? 20.459 69.382 6.396 1.00 38.88 82 TYR A N 1
ATOM 635 C CA . TYR A 1 115 ? 19.334 68.500 6.541 1.00 33.45 82 TYR A CA 1
ATOM 636 C C . TYR A 1 115 ? 19.083 68.059 7.983 1.00 33.88 82 TYR A C 1
ATOM 637 O O . TYR A 1 115 ? 19.947 68.159 8.823 1.00 30.52 82 TYR A O 1
ATOM 646 N N . ARG A 1 116 ? 17.871 67.575 8.239 1.00 33.22 83 ARG A N 1
ATOM 647 C CA . ARG A 1 116 ? 17.456 67.061 9.544 1.00 31.50 83 ARG A CA 1
ATOM 648 C C . ARG A 1 116 ? 17.174 65.573 9.363 1.00 31.57 83 ARG A C 1
ATOM 649 O O . ARG A 1 116 ? 16.632 65.163 8.319 1.00 32.11 83 ARG A O 1
ATOM 657 N N . LEU A 1 117 ? 17.581 64.785 10.350 1.00 29.53 84 LEU A N 1
ATOM 658 C CA . LEU A 1 117 ? 17.220 63.393 10.503 1.00 30.62 84 LEU A CA 1
ATOM 659 C C . LEU A 1 117 ? 16.326 63.212 11.715 1.00 30.16 84 LEU A C 1
ATOM 660 O O . LEU A 1 117 ? 16.628 63.749 12.785 1.00 29.71 84 LEU A O 1
ATOM 665 N N . ILE A 1 118 ? 15.239 62.444 11.568 1.00 28.84 85 ILE A N 1
ATOM 666 C CA . ILE A 1 118 ? 14.293 62.205 12.673 1.00 29.73 85 ILE A CA 1
ATOM 667 C C . ILE A 1 118 ? 13.900 60.748 12.692 1.00 32.49 85 ILE A C 1
ATOM 668 O O . ILE A 1 118 ? 13.571 60.169 11.650 1.00 36.01 85 ILE A O 1
ATOM 673 N N . THR A 1 119 ? 13.949 60.142 13.859 1.00 30.49 86 THR A N 1
ATOM 674 C CA . THR A 1 119 ? 13.286 58.857 14.066 1.00 31.71 86 THR A CA 1
ATOM 675 C C . THR A 1 119 ? 12.435 58.935 15.337 1.00 33.58 86 THR A C 1
ATOM 676 O O . THR A 1 119 ? 12.805 59.587 16.331 1.00 31.57 86 THR A O 1
ATOM 680 N N . ASN A 1 120 ? 11.333 58.203 15.314 1.00 34.34 87 ASN A N 1
ATOM 681 C CA . ASN A 1 120 ? 10.311 58.242 16.337 1.00 31.67 87 ASN A CA 1
ATOM 682 C C . ASN A 1 120 ? 10.037 56.835 16.866 1.00 33.24 87 ASN A C 1
ATOM 683 O O . ASN A 1 120 ? 10.066 55.840 16.132 1.00 35.24 87 ASN A O 1
ATOM 688 N N . CYS A 1 121 ? 9.714 56.790 18.139 1.00 30.15 88 CYS A N 1
ATOM 689 C CA A CYS A 1 121 ? 9.400 55.542 18.832 0.70 32.41 88 CYS A CA 1
ATOM 690 C CA B CYS A 1 121 ? 9.455 55.579 18.834 0.30 32.26 88 CYS A CA 1
ATOM 691 C C . CYS A 1 121 ? 8.083 55.730 19.480 1.00 33.54 88 CYS A C 1
ATOM 692 O O . CYS A 1 121 ? 7.958 56.499 20.440 1.00 34.22 88 CYS A O 1
ATOM 697 N N . GLY A 1 122 ? 7.068 55.024 18.983 1.00 32.55 89 GLY A N 1
ATOM 698 C CA . GLY A 1 122 ? 5.741 55.059 19.654 1.00 34.54 89 GLY A CA 1
ATOM 699 C C . GLY A 1 122 ? 4.775 56.108 19.109 1.00 37.02 89 GLY A C 1
ATOM 700 O O . GLY A 1 122 ? 5.203 57.066 18.425 1.00 34.70 89 GLY A O 1
ATOM 701 N N . VAL A 1 123 ? 3.477 55.927 19.395 1.00 37.89 90 VAL A N 1
ATOM 702 C CA . VAL A 1 123 ? 2.437 56.810 18.816 1.00 39.67 90 VAL A CA 1
ATOM 703 C C . VAL A 1 123 ? 2.492 58.201 19.447 1.00 38.30 90 VAL A C 1
ATOM 704 O O . VAL A 1 123 ? 2.202 59.169 18.775 1.00 37.23 90 VAL A O 1
ATOM 708 N N . ALA A 1 124 ? 2.877 58.295 20.715 1.00 40.78 91 ALA A N 1
ATOM 709 C CA . ALA A 1 124 ? 3.075 59.601 21.367 1.00 43.95 91 ALA A CA 1
ATOM 710 C C . ALA A 1 124 ? 4.122 60.427 20.628 1.00 42.85 91 ALA A C 1
ATOM 711 O O . ALA A 1 124 ? 3.939 61.630 20.435 1.00 49.75 91 ALA A O 1
ATOM 713 N N . ALA A 1 125 ? 5.154 59.766 20.118 1.00 40.21 92 ALA A N 1
ATOM 714 C CA . ALA A 1 125 ? 6.134 60.447 19.245 1.00 41.12 92 ALA A CA 1
ATOM 715 C C . ALA A 1 125 ? 5.713 60.635 17.784 1.00 41.24 92 ALA A C 1
ATOM 716 O O . ALA A 1 125 ? 6.501 61.134 16.977 1.00 43.84 92 ALA A O 1
ATOM 718 N N . GLY A 1 126 ? 4.489 60.252 17.429 1.00 41.14 93 GLY A N 1
ATOM 719 C CA . GLY A 1 126 ? 3.999 60.372 16.044 1.00 35.31 93 GLY A CA 1
ATOM 720 C C . GLY A 1 126 ? 4.277 59.190 15.109 1.00 35.35 93 GLY A C 1
ATOM 721 O O . GLY A 1 126 ? 4.002 59.290 13.916 1.00 35.39 93 GLY A O 1
ATOM 722 N N . GLN A 1 127 ? 4.848 58.087 15.608 1.00 34.67 94 GLN A N 1
ATOM 723 C CA . GLN A 1 127 ? 5.099 56.926 14.744 1.00 34.76 94 GLN A CA 1
ATOM 724 C C . GLN A 1 127 ? 3.740 56.286 14.371 1.00 35.73 94 GLN A C 1
ATOM 725 O O . GLN A 1 127 ? 2.899 56.065 15.255 1.00 34.02 94 GLN A O 1
ATOM 731 N N . THR A 1 128 ? 3.561 56.054 13.080 1.00 32.29 95 THR A N 1
ATOM 732 C CA . THR A 1 128 ? 2.372 55.423 12.502 1.00 36.28 95 THR A CA 1
ATOM 733 C C . THR A 1 128 ? 2.651 54.146 11.703 1.00 34.15 95 THR A C 1
ATOM 734 O O . THR A 1 128 ? 1.752 53.355 11.523 1.00 38.74 95 THR A O 1
ATOM 738 N N . VAL A 1 129 ? 3.890 53.942 11.262 1.00 36.12 96 VAL A N 1
ATOM 739 C CA . VAL A 1 129 ? 4.357 52.714 10.645 1.00 32.80 96 VAL A CA 1
ATOM 740 C C . VAL A 1 129 ? 5.419 52.168 11.562 1.00 34.30 96 VAL A C 1
ATOM 741 O O . VAL A 1 129 ? 6.457 52.800 11.729 1.00 35.18 96 VAL A O 1
ATOM 745 N N . PHE A 1 130 ? 5.149 50.989 12.142 1.00 32.11 97 PHE A N 1
ATOM 746 C CA . PHE A 1 130 ? 5.981 50.374 13.147 1.00 28.18 97 PHE A CA 1
ATOM 747 C C . PHE A 1 130 ? 7.007 49.450 12.560 1.00 28.13 97 PHE A C 1
ATOM 748 O O . PHE A 1 130 ? 7.105 48.296 12.891 1.00 28.87 97 PHE A O 1
ATOM 756 N N . HIS A 1 131 ? 7.816 50.045 11.696 1.00 29.22 98 HIS A N 1
ATOM 757 C CA . HIS A 1 131 ? 9.034 49.443 11.165 1.00 30.00 98 HIS A CA 1
ATOM 758 C C . HIS A 1 131 ? 10.000 50.618 11.164 1.00 28.18 98 HIS A C 1
ATOM 759 O O . HIS A 1 131 ? 9.722 51.675 10.561 1.00 29.90 98 HIS A O 1
ATOM 766 N N . LEU A 1 132 ? 11.084 50.434 11.885 1.00 30.63 99 LEU A N 1
ATOM 767 C CA . LEU A 1 132 ? 12.147 51.420 12.102 1.00 31.78 99 LEU A CA 1
ATOM 768 C C . LEU A 1 132 ? 12.506 52.213 10.868 1.00 31.31 99 LEU A C 1
ATOM 769 O O . LEU A 1 132 ? 12.833 51.656 9.824 1.00 29.82 99 LEU A O 1
ATOM 774 N N . HIS A 1 133 ? 12.443 53.529 10.977 1.00 29.13 100 HIS A N 1
ATOM 775 C CA . HIS A 1 133 ? 12.976 54.340 9.879 1.00 29.45 100 HIS A CA 1
ATOM 776 C C . HIS A 1 133 ? 13.421 55.702 10.355 1.00 28.81 100 HIS A C 1
ATOM 777 O O . HIS A 1 133 ? 12.920 56.183 11.362 1.00 28.38 100 HIS A O 1
ATOM 784 N N . TYR A 1 134 ? 14.335 56.317 9.611 1.00 27.55 101 TYR A N 1
ATOM 785 C CA . TYR A 1 134 ? 14.613 57.725 9.758 1.00 29.60 101 TYR A CA 1
ATOM 786 C C . TYR A 1 134 ? 14.042 58.504 8.618 1.00 30.11 101 TYR A C 1
ATOM 787 O O . TYR A 1 134 ? 14.079 58.053 7.447 1.00 32.20 101 TYR A O 1
ATOM 796 N N . HIS A 1 135 ? 13.549 59.694 8.956 1.00 26.44 102 HIS A N 1
ATOM 797 C CA . HIS A 1 135 ? 13.163 60.681 7.989 1.00 28.34 102 HIS A CA 1
ATOM 798 C C . HIS A 1 135 ? 14.341 61.585 7.727 1.00 31.12 102 HIS A C 1
ATOM 799 O O . HIS A 1 135 ? 14.967 62.069 8.682 1.00 35.79 102 HIS A O 1
ATOM 806 N N . LEU A 1 136 ? 14.651 61.770 6.448 1.00 28.75 103 LEU A N 1
ATOM 807 C CA . LEU A 1 136 ? 15.656 62.683 5.979 1.00 28.84 103 LEU A CA 1
ATOM 808 C C . LEU A 1 136 ? 14.883 63.788 5.324 1.00 30.90 103 LEU A C 1
ATOM 809 O O . LEU A 1 136 ? 14.181 63.565 4.280 1.00 30.57 103 LEU A O 1
ATOM 814 N N . LEU A 1 137 ? 15.019 64.966 5.928 1.00 29.10 104 LEU A N 1
ATOM 815 C CA . LEU A 1 137 ? 14.318 66.133 5.519 1.00 31.53 104 LEU A CA 1
ATOM 816 C C . LEU A 1 137 ? 15.281 67.242 5.116 1.00 33.19 104 LEU A C 1
ATOM 817 O O . LEU A 1 137 ? 16.301 67.481 5.812 1.00 30.60 104 LEU A O 1
ATOM 822 N N . GLY A 1 138 ? 14.927 67.954 4.034 1.00 31.54 105 GLY A N 1
ATOM 823 C CA . GLY A 1 138 ? 15.754 69.059 3.512 1.00 34.06 105 GLY A CA 1
ATOM 824 C C . GLY A 1 138 ? 15.101 69.903 2.430 1.00 35.83 105 GLY A C 1
ATOM 825 O O . GLY A 1 138 ? 13.959 69.678 2.074 1.00 35.80 105 GLY A O 1
ATOM 826 N N . GLY A 1 139 ? 15.836 70.906 1.949 1.00 38.55 106 GLY A N 1
ATOM 827 C CA . GLY A 1 139 ? 15.409 71.762 0.843 1.00 37.86 106 GLY A CA 1
ATOM 828 C C . GLY A 1 139 ? 14.543 72.924 1.236 1.00 40.28 106 GLY A C 1
ATOM 829 O O . GLY A 1 139 ? 13.998 73.577 0.377 1.00 42.10 106 GLY A O 1
ATOM 830 N N . VAL A 1 140 ? 14.413 73.190 2.527 1.00 39.93 107 VAL A N 1
ATOM 831 C CA . VAL A 1 140 ? 13.713 74.369 3.002 1.00 45.19 107 VAL A CA 1
ATOM 832 C C . VAL A 1 140 ? 14.417 74.788 4.287 1.00 48.49 107 VAL A C 1
ATOM 833 O O . VAL A 1 140 ? 14.924 73.929 4.990 1.00 46.43 107 VAL A O 1
ATOM 837 N N . ASP A 1 141 ? 14.487 76.087 4.589 1.00 57.91 108 ASP A N 1
ATOM 838 C CA A ASP A 1 141 ? 15.051 76.558 5.888 0.50 56.63 108 ASP A CA 1
ATOM 839 C CA B ASP A 1 141 ? 15.102 76.497 5.827 0.50 58.31 108 ASP A CA 1
ATOM 840 C C . ASP A 1 141 ? 14.047 76.177 6.938 1.00 58.70 108 ASP A C 1
ATOM 841 O O . ASP A 1 141 ? 12.895 76.613 6.873 1.00 62.54 108 ASP A O 1
ATOM 858 N N . GLY A 1 143 ? 14.846 76.197 10.466 1.00 76.74 110 GLY A N 1
ATOM 859 C CA . GLY A 1 143 ? 14.983 77.181 11.541 1.00 76.39 110 GLY A CA 1
ATOM 860 C C . GLY A 1 143 ? 15.005 76.623 12.963 1.00 79.62 110 GLY A C 1
ATOM 861 O O . GLY A 1 143 ? 15.147 75.400 13.164 1.00 74.31 110 GLY A O 1
ATOM 862 N N . PRO A 1 144 ? 14.811 77.513 13.962 1.00 81.00 111 PRO A N 1
ATOM 863 C CA . PRO A 1 144 ? 15.146 77.236 15.379 1.00 82.06 111 PRO A CA 1
ATOM 864 C C . PRO A 1 144 ? 14.384 76.071 16.100 1.00 79.05 111 PRO A C 1
ATOM 865 O O . PRO A 1 144 ? 15.039 75.113 16.542 1.00 72.75 111 PRO A O 1
ATOM 869 N N . LYS A 1 145 ? 13.048 76.156 16.209 1.00 74.26 112 LYS A N 1
ATOM 870 C CA . LYS A 1 145 ? 12.215 75.162 16.945 1.00 77.01 112 LYS A CA 1
ATOM 871 C C . LYS A 1 145 ? 12.275 73.753 16.299 1.00 71.86 112 LYS A C 1
ATOM 872 O O . LYS A 1 145 ? 11.875 73.565 15.140 1.00 60.20 112 LYS A O 1
ATOM 874 N N . ILE A 1 146 ? 12.801 72.775 17.043 1.00 71.21 113 ILE A N 1
ATOM 875 C CA . ILE A 1 146 ? 12.888 71.369 16.553 1.00 70.52 113 ILE A CA 1
ATOM 876 C C . ILE A 1 146 ? 11.603 70.533 16.776 1.00 70.38 113 ILE A C 1
ATOM 877 O O . ILE A 1 146 ? 11.457 69.420 16.247 1.00 65.11 113 ILE A O 1
ATOM 882 N N . LEU A 1 147 ? 10.682 71.093 17.549 1.00 70.64 114 LEU A N 1
ATOM 883 C CA . LEU A 1 147 ? 9.443 70.455 17.889 1.00 76.23 114 LEU A CA 1
ATOM 884 C C . LEU A 1 147 ? 8.321 71.468 17.641 1.00 79.96 114 LEU A C 1
ATOM 885 O O . LEU A 1 147 ? 8.428 72.653 17.986 1.00 78.99 114 LEU A O 1
ATOM 891 C CA . THR B 1 33 ? 18.457 59.935 -21.209 1.00 51.19 0 THR B CA 1
ATOM 892 C C . THR B 1 33 ? 17.695 60.610 -22.367 1.00 65.80 0 THR B C 1
ATOM 893 O O . THR B 1 33 ? 18.311 60.885 -23.389 1.00 60.87 0 THR B O 1
ATOM 894 N N . LEU B 1 34 ? 16.354 60.769 -22.225 1.00 73.63 1 LEU B N 1
ATOM 895 C CA . LEU B 1 34 ? 15.461 61.791 -22.941 1.00 74.11 1 LEU B CA 1
ATOM 896 C C . LEU B 1 34 ? 14.402 62.337 -21.945 1.00 77.71 1 LEU B C 1
ATOM 897 O O . LEU B 1 34 ? 14.016 61.646 -20.992 1.00 78.77 1 LEU B O 1
ATOM 902 N N . GLU B 1 35 ? 13.917 63.560 -22.184 1.00 81.99 2 GLU B N 1
ATOM 903 C CA . GLU B 1 35 ? 13.093 64.295 -21.194 1.00 81.87 2 GLU B CA 1
ATOM 904 C C . GLU B 1 35 ? 11.576 64.029 -21.255 1.00 75.58 2 GLU B C 1
ATOM 905 O O . GLU B 1 35 ? 10.903 64.003 -20.207 1.00 62.90 2 GLU B O 1
ATOM 911 N N . ASN B 1 36 ? 11.036 63.819 -22.458 1.00 72.08 3 ASN B N 1
ATOM 912 C CA . ASN B 1 36 ? 9.605 63.500 -22.612 1.00 68.52 3 ASN B CA 1
ATOM 913 C C . ASN B 1 36 ? 9.243 62.047 -22.169 1.00 62.67 3 ASN B C 1
ATOM 914 O O . ASN B 1 36 ? 8.077 61.685 -22.213 1.00 63.00 3 ASN B O 1
ATOM 916 N N . CYS B 1 37 ? 10.219 61.236 -21.729 1.00 53.42 4 CYS B N 1
ATOM 917 C CA . CYS B 1 37 ? 10.116 59.772 -21.782 1.00 46.22 4 CYS B CA 1
ATOM 918 C C . CYS B 1 37 ? 9.801 59.152 -20.428 1.00 43.92 4 CYS B C 1
ATOM 919 O O . CYS B 1 37 ? 10.563 59.285 -19.485 1.00 44.89 4 CYS B O 1
ATOM 922 N N . VAL B 1 38 ? 8.679 58.466 -20.345 1.00 41.16 5 VAL B N 1
ATOM 923 C CA . VAL B 1 38 ? 8.195 57.949 -19.065 1.00 43.10 5 VAL B CA 1
ATOM 924 C C . VAL B 1 38 ? 9.177 56.921 -18.476 1.00 42.26 5 VAL B C 1
ATOM 925 O O . VAL B 1 38 ? 9.368 56.892 -17.264 1.00 45.24 5 VAL B O 1
ATOM 929 N N . PHE B 1 39 ? 9.818 56.101 -19.310 1.00 35.33 6 PHE B N 1
ATOM 930 C CA . PHE B 1 39 ? 10.701 55.055 -18.768 1.00 39.56 6 PHE B CA 1
ATOM 931 C C . PHE B 1 39 ? 12.035 55.601 -18.252 1.00 36.41 6 PHE B C 1
ATOM 932 O O . PHE B 1 39 ? 12.584 55.114 -17.261 1.00 33.37 6 PHE B O 1
ATOM 940 N N . CYS B 1 40 ? 12.596 56.535 -19.002 1.00 36.29 7 CYS B N 1
ATOM 941 C CA . CYS B 1 40 ? 13.754 57.312 -18.543 1.00 39.38 7 CYS B CA 1
ATOM 942 C C . CYS B 1 40 ? 13.457 57.994 -17.183 1.00 38.10 7 CYS B C 1
ATOM 943 O O . CYS B 1 40 ? 14.244 57.899 -16.265 1.00 35.96 7 CYS B O 1
ATOM 946 N N . LYS B 1 41 ? 12.305 58.646 -17.060 1.00 35.87 8 LYS B N 1
ATOM 947 C CA . LYS B 1 41 ? 11.892 59.211 -15.767 1.00 37.85 8 LYS B CA 1
ATOM 948 C C . LYS B 1 41 ? 11.894 58.149 -14.667 1.00 39.00 8 LYS B C 1
ATOM 949 O O . LYS B 1 41 ? 12.402 58.378 -13.564 1.00 40.52 8 LYS B O 1
ATOM 955 N N . ILE B 1 42 ? 11.314 56.990 -14.960 1.00 37.70 9 ILE B N 1
ATOM 956 C CA . ILE B 1 42 ? 11.244 55.923 -13.965 1.00 36.31 9 ILE B CA 1
ATOM 957 C C . ILE B 1 42 ? 12.644 55.496 -13.532 1.00 35.49 9 ILE B C 1
ATOM 958 O O . ILE B 1 42 ? 12.892 55.255 -12.340 1.00 30.47 9 ILE B O 1
ATOM 963 N N . ILE B 1 43 ? 13.540 55.389 -14.509 1.00 34.99 10 ILE B N 1
ATOM 964 C CA . ILE B 1 43 ? 14.919 55.039 -14.254 1.00 36.33 10 ILE B CA 1
ATOM 965 C C . ILE B 1 43 ? 15.632 56.135 -13.402 1.00 36.36 10 ILE B C 1
ATOM 966 O O . ILE B 1 43 ? 16.382 55.830 -12.491 1.00 36.64 10 ILE B O 1
ATOM 971 N N . LYS B 1 44 ? 15.382 57.393 -13.694 1.00 40.51 11 LYS B N 1
ATOM 972 C CA . LYS B 1 44 ? 15.968 58.511 -12.926 1.00 49.58 11 LYS B CA 1
ATOM 973 C C . LYS B 1 44 ? 15.176 58.809 -11.627 1.00 48.22 11 LYS B C 1
ATOM 974 O O . LYS B 1 44 ? 15.422 59.848 -11.021 1.00 48.53 11 LYS B O 1
ATOM 979 N N . ARG B 1 45 ? 14.217 57.957 -11.225 1.00 43.18 12 ARG B N 1
ATOM 980 C CA . ARG B 1 45 ? 13.451 58.128 -9.950 1.00 40.63 12 ARG B CA 1
ATOM 981 C C . ARG B 1 45 ? 12.610 59.416 -9.857 1.00 40.58 12 ARG B C 1
ATOM 982 O O . ARG B 1 45 ? 12.327 59.947 -8.772 1.00 44.28 12 ARG B O 1
ATOM 990 N N . GLU B 1 46 ? 12.183 59.883 -11.019 1.00 40.43 13 GLU B N 1
ATOM 991 C CA . GLU B 1 46 ? 11.241 60.969 -11.135 1.00 40.94 13 GLU B CA 1
ATOM 992 C C . GLU B 1 46 ? 9.824 60.428 -11.190 1.00 39.43 13 GLU B C 1
ATOM 993 O O . GLU B 1 46 ? 8.875 61.182 -11.109 1.00 38.05 13 GLU B O 1
ATOM 999 N N . LEU B 1 47 ? 9.684 59.104 -11.311 1.00 43.12 14 LEU B N 1
ATOM 1000 C CA . LEU B 1 47 ? 8.412 58.431 -11.130 1.00 40.05 14 LEU B CA 1
ATOM 1001 C C . LEU B 1 47 ? 8.579 57.128 -10.337 1.00 36.36 14 LEU B C 1
ATOM 1002 O O . LEU B 1 47 ? 9.642 56.483 -10.386 1.00 36.75 14 LEU B O 1
ATOM 1007 N N . PRO B 1 48 ? 7.520 56.724 -9.612 1.00 32.49 15 PRO B N 1
ATOM 1008 C CA . PRO B 1 48 ? 7.523 55.451 -8.918 1.00 34.97 15 PRO B CA 1
ATOM 1009 C C . PRO B 1 48 ? 7.457 54.222 -9.853 1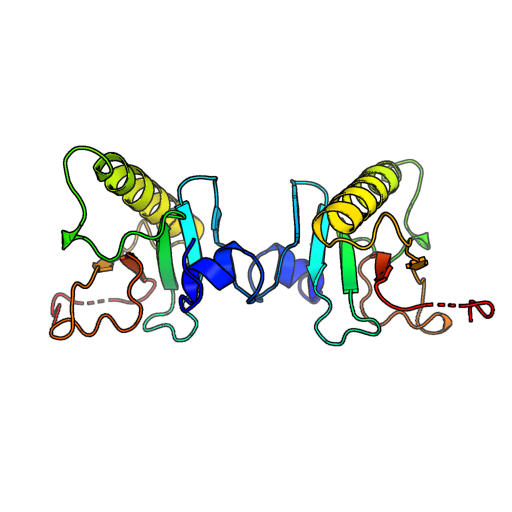.00 35.41 15 PRO B C 1
ATOM 1010 O O . PRO B 1 48 ? 7.145 54.333 -11.035 1.00 30.59 15 PRO B O 1
ATOM 1014 N N . SER B 1 49 ? 7.785 53.066 -9.284 1.00 33.72 16 SER B N 1
ATOM 1015 C CA . SER B 1 49 ? 7.803 51.819 -10.012 1.00 35.19 16 SER B CA 1
ATOM 1016 C C . SER B 1 49 ? 7.848 50.671 -9.029 1.00 34.87 16 SER B C 1
ATOM 1017 O O . SER B 1 49 ? 8.037 50.868 -7.843 1.00 34.05 16 SER B O 1
ATOM 1020 N N . THR B 1 50 ? 7.690 49.468 -9.554 1.00 35.21 17 THR B N 1
ATOM 1021 C CA . THR B 1 50 ? 7.972 48.230 -8.863 1.00 33.09 17 THR B CA 1
ATOM 1022 C C . THR B 1 50 ? 9.083 47.575 -9.712 1.00 34.65 17 THR B C 1
ATOM 1023 O O . THR B 1 50 ? 8.870 47.265 -10.876 1.00 34.79 17 THR B O 1
ATOM 1027 N N . ILE B 1 51 ? 10.258 47.357 -9.132 1.00 31.83 18 ILE B N 1
ATOM 1028 C CA . ILE B 1 51 ? 11.449 46.993 -9.880 1.00 34.16 18 ILE B CA 1
ATOM 1029 C C . ILE B 1 51 ? 11.771 45.553 -9.506 1.00 36.36 18 ILE B C 1
ATOM 1030 O O . ILE B 1 51 ? 12.146 45.264 -8.368 1.00 36.27 18 ILE B O 1
ATOM 1035 N N . TYR B 1 52 ? 11.636 44.645 -10.459 1.00 36.10 19 TYR B N 1
ATOM 1036 C CA . TYR B 1 52 ? 11.948 43.238 -10.197 1.00 36.68 19 TYR B CA 1
ATOM 1037 C C . TYR B 1 52 ? 13.375 42.885 -10.569 1.00 33.46 19 TYR B C 1
ATOM 1038 O O . TYR B 1 52 ? 13.857 41.859 -10.174 1.00 37.07 19 TYR B O 1
ATOM 1047 N N . TYR B 1 53 ? 14.038 43.696 -11.378 1.00 35.02 20 TYR B N 1
ATOM 1048 C CA . TYR B 1 53 ? 15.419 43.438 -11.722 1.00 35.47 20 TYR B CA 1
ATOM 1049 C C . TYR B 1 53 ? 16.042 44.710 -12.207 1.00 35.67 20 TYR B C 1
ATOM 1050 O O . TYR B 1 53 ? 15.417 45.489 -12.955 1.00 32.76 20 TYR B O 1
ATOM 1059 N N . GLU B 1 54 ? 17.295 44.917 -11.807 1.00 37.18 21 GLU B N 1
ATOM 1060 C CA . GLU B 1 54 ? 18.012 46.131 -12.184 1.00 41.18 21 GLU B CA 1
ATOM 1061 C C . GLU B 1 54 ? 19.522 45.959 -12.141 1.00 43.80 21 GLU B C 1
ATOM 1062 O O . GLU B 1 54 ? 20.057 45.377 -11.194 1.00 45.12 21 GLU B O 1
ATOM 1068 N N . ASP B 1 55 ? 20.173 46.475 -13.185 1.00 44.08 22 ASP B N 1
ATOM 1069 C CA . ASP B 1 55 ? 21.604 46.702 -13.202 1.00 42.07 22 ASP B CA 1
ATOM 1070 C C . ASP B 1 55 ? 21.821 47.923 -14.052 1.00 39.31 22 ASP B C 1
ATOM 1071 O O . ASP B 1 55 ? 20.889 48.630 -14.350 1.00 39.96 22 ASP B O 1
ATOM 1076 N N . GLU B 1 56 ? 23.042 48.161 -14.478 1.00 46.33 23 GLU B N 1
ATOM 1077 C CA . GLU B 1 56 ? 23.392 49.405 -15.212 1.00 53.67 23 GLU B CA 1
ATOM 1078 C C . GLU B 1 56 ? 22.992 49.397 -16.689 1.00 46.62 23 GLU B C 1
ATOM 1079 O O . GLU B 1 56 ? 22.983 50.449 -17.329 1.00 46.32 23 GLU B O 1
ATOM 1085 N N . ARG B 1 57 ? 22.628 48.237 -17.227 1.00 45.45 24 ARG B N 1
ATOM 1086 C CA . ARG B 1 57 ? 22.244 48.152 -18.654 1.00 51.18 24 ARG B CA 1
ATOM 1087 C C . ARG B 1 57 ? 20.741 47.999 -18.853 1.00 46.76 24 ARG B C 1
ATOM 1088 O O . ARG B 1 57 ? 20.201 48.526 -19.827 1.00 42.62 24 ARG B O 1
ATOM 1096 N N . VAL B 1 58 ? 20.073 47.333 -17.905 1.00 45.57 25 VAL B N 1
ATOM 1097 C CA . VAL B 1 58 ? 18.657 46.988 -18.034 1.00 45.26 25 VAL B CA 1
ATOM 1098 C C . VAL B 1 58 ? 17.845 47.059 -16.701 1.00 45.95 25 VAL B C 1
ATOM 1099 O O . VAL B 1 58 ? 18.390 46.907 -15.574 1.00 41.90 25 VAL B O 1
ATOM 1103 N N . ILE B 1 59 ? 16.541 47.299 -16.855 1.00 38.86 26 ILE B N 1
ATOM 1104 C CA . ILE B 1 59 ? 15.605 47.353 -15.748 1.00 37.72 26 ILE B CA 1
ATOM 1105 C C . ILE B 1 59 ? 14.292 46.652 -16.111 1.00 37.67 26 ILE B C 1
ATOM 1106 O O . ILE B 1 59 ? 13.839 46.697 -17.258 1.00 36.43 26 ILE B O 1
ATOM 1111 N N . ALA B 1 60 ? 13.705 46.011 -15.115 1.00 36.52 27 ALA B N 1
ATOM 1112 C CA . ALA B 1 60 ? 12.487 45.242 -15.266 1.00 36.40 27 ALA B CA 1
ATOM 1113 C C . ALA B 1 60 ? 11.478 45.741 -14.268 1.00 32.63 27 ALA B C 1
ATOM 1114 O O . ALA B 1 60 ? 11.688 45.616 -13.075 1.00 30.85 27 ALA B O 1
ATOM 1116 N N . ILE B 1 61 ? 10.389 46.297 -14.774 1.00 33.98 28 ILE B N 1
ATOM 1117 C CA . ILE B 1 61 ? 9.325 46.854 -13.922 1.00 33.30 28 ILE B CA 1
ATOM 1118 C C . ILE B 1 61 ? 7.916 46.273 -14.150 1.00 32.37 28 ILE B C 1
ATOM 1119 O O . ILE B 1 61 ? 7.640 45.714 -15.214 1.00 30.63 28 ILE B O 1
ATOM 1124 N N . LYS B 1 62 ? 7.046 46.426 -13.148 1.00 30.02 29 LYS B N 1
ATOM 1125 C CA . LYS B 1 62 ? 5.637 46.116 -13.283 1.00 33.21 29 LYS B CA 1
ATOM 1126 C C . LYS B 1 62 ? 5.006 47.073 -14.264 1.00 30.77 29 LYS B C 1
ATOM 1127 O O . LYS B 1 62 ? 5.240 48.266 -14.189 1.00 28.88 29 LYS B O 1
ATOM 1132 N N . ASP B 1 63 ? 4.237 46.548 -15.211 1.00 28.26 30 ASP B N 1
ATOM 1133 C CA . ASP B 1 63 ? 3.409 47.401 -16.085 1.00 28.13 30 ASP B CA 1
ATOM 1134 C C . ASP B 1 63 ? 2.306 47.939 -15.201 1.00 29.44 30 ASP B C 1
ATOM 1135 O O . ASP B 1 63 ? 1.737 47.218 -14.371 1.00 26.09 30 ASP B O 1
ATOM 1140 N N . ILE B 1 64 ? 2.019 49.216 -15.376 1.00 31.73 31 ILE B N 1
ATOM 1141 C CA . ILE B 1 64 ? 1.075 49.887 -14.516 1.00 32.92 31 ILE B CA 1
ATOM 1142 C C . ILE B 1 64 ? -0.364 49.433 -14.823 1.00 35.14 31 ILE B C 1
ATOM 1143 O O . ILE B 1 64 ? -1.240 49.613 -13.985 1.00 34.12 31 ILE B O 1
ATOM 1148 N N . ASN B 1 65 ? -0.574 48.821 -16.010 1.00 31.50 32 ASN B N 1
ATOM 1149 C CA . ASN B 1 65 ? -1.881 48.365 -16.498 1.00 32.40 32 ASN B CA 1
ATOM 1150 C C . ASN B 1 65 ? -1.734 46.932 -17.052 1.00 32.85 32 ASN B C 1
ATOM 1151 O O . ASN B 1 65 ? -1.731 46.698 -18.253 1.00 30.60 32 ASN B O 1
ATOM 1156 N N . PRO B 1 66 ? -1.603 45.972 -16.160 1.00 33.07 33 PRO B N 1
ATOM 1157 C CA . PRO B 1 66 ? -1.179 44.652 -16.568 1.00 33.81 33 PRO B CA 1
ATOM 1158 C C . PRO B 1 66 ? -2.234 43.947 -17.405 1.00 36.49 33 PRO B C 1
ATOM 1159 O O . PRO B 1 66 ? -3.403 43.979 -17.078 1.00 39.56 33 PRO B O 1
ATOM 1163 N N . ALA B 1 67 ? -1.803 43.325 -18.495 1.00 36.32 34 ALA B N 1
ATOM 1164 C CA . ALA B 1 67 ? -2.677 42.583 -19.375 1.00 33.90 34 ALA B CA 1
ATOM 1165 C C . ALA B 1 67 ? -2.843 41.134 -18.891 1.00 31.05 34 ALA B C 1
ATOM 1166 O O . ALA B 1 67 ? -3.636 40.413 -19.442 1.00 34.03 34 ALA B O 1
ATOM 1168 N N . ALA B 1 68 ? -2.136 40.762 -17.822 1.00 31.61 35 ALA B N 1
ATOM 1169 C CA . ALA B 1 68 ? -2.048 39.406 -17.336 1.00 32.42 35 ALA B CA 1
ATOM 1170 C C . ALA B 1 68 ? -1.564 39.450 -15.913 1.00 32.31 35 ALA B C 1
ATOM 1171 O O . ALA B 1 68 ? -0.969 40.414 -15.513 1.00 32.34 35 ALA B O 1
ATOM 1173 N N . PRO B 1 69 ? -1.751 38.366 -15.162 1.00 35.96 36 PRO B N 1
ATOM 1174 C CA . PRO B 1 69 ? -1.364 38.432 -13.758 1.00 38.57 36 PRO B CA 1
ATOM 1175 C C . PRO B 1 69 ? 0.108 38.738 -13.532 1.00 38.09 36 PRO B C 1
ATOM 1176 O O . PRO B 1 69 ? 0.450 39.314 -12.514 1.00 41.26 36 PRO B O 1
ATOM 1180 N N . VAL B 1 70 ? 0.980 38.320 -14.436 1.00 38.00 37 VAL B N 1
ATOM 1181 C CA . VAL B 1 70 ? 2.350 38.813 -14.429 1.00 36.85 37 VAL B CA 1
ATOM 1182 C C . VAL B 1 70 ? 2.541 39.581 -15.711 1.00 38.50 37 VAL B C 1
ATOM 1183 O O . VAL B 1 70 ? 2.379 39.038 -16.831 1.00 37.32 37 VAL B O 1
ATOM 1187 N N . HIS B 1 71 ? 2.834 40.862 -15.552 1.00 33.57 38 HIS B N 1
ATOM 1188 C CA . HIS B 1 71 ? 3.097 41.703 -16.696 1.00 30.02 38 HIS B CA 1
ATOM 1189 C C . HIS B 1 71 ? 4.236 42.659 -16.356 1.00 32.18 38 HIS B C 1
ATOM 1190 O O . HIS B 1 71 ? 4.038 43.664 -15.649 1.00 32.06 38 HIS B O 1
ATOM 1197 N N . VAL B 1 72 ? 5.401 42.355 -16.946 1.00 31.61 39 VAL B N 1
ATOM 1198 C CA . VAL B 1 72 ? 6.630 43.034 -16.667 1.00 31.12 39 VAL B CA 1
ATOM 1199 C C . VAL B 1 72 ? 7.138 43.684 -17.931 1.00 31.67 39 VAL B C 1
ATOM 1200 O O . VAL B 1 72 ? 7.048 43.090 -18.995 1.00 32.33 39 VAL B O 1
ATOM 1204 N N . LEU B 1 73 ? 7.671 44.897 -17.804 1.00 31.22 40 LEU B N 1
ATOM 1205 C CA . LEU B 1 73 ? 8.352 45.568 -18.883 1.00 32.32 40 LEU B CA 1
ATOM 1206 C C . LEU B 1 73 ? 9.862 45.424 -18.712 1.00 35.32 40 LEU B C 1
ATOM 1207 O O . LEU B 1 73 ? 10.406 45.732 -17.640 1.00 36.15 40 LEU B O 1
ATOM 1212 N N . ILE B 1 74 ? 10.532 44.890 -19.734 1.00 36.14 41 ILE B N 1
ATOM 1213 C CA . ILE B 1 74 ? 11.993 44.766 -19.694 1.00 36.55 41 ILE B CA 1
ATOM 1214 C C . ILE B 1 74 ? 12.558 45.861 -20.563 1.00 37.11 41 ILE B C 1
ATOM 1215 O O . ILE B 1 74 ? 12.329 45.864 -21.773 1.00 37.23 41 ILE B O 1
ATOM 1220 N N . ILE B 1 75 ? 13.289 46.790 -19.939 1.00 38.03 42 ILE B N 1
ATOM 1221 C CA . ILE B 1 75 ? 13.636 48.094 -20.529 1.00 38.63 42 ILE B CA 1
ATOM 1222 C C . ILE B 1 75 ? 15.153 48.368 -20.416 1.00 41.71 42 ILE B C 1
ATOM 1223 O O . ILE B 1 75 ? 15.707 48.413 -19.316 1.00 44.85 42 ILE B O 1
ATOM 1228 N N . PRO B 1 76 ? 15.840 48.538 -21.549 1.00 42.52 43 PRO B N 1
ATOM 1229 C CA . PRO B 1 76 ? 17.240 48.947 -21.460 1.00 41.20 43 PRO B CA 1
ATOM 1230 C C . PRO B 1 76 ? 17.376 50.367 -20.956 1.00 39.71 43 PRO B C 1
ATOM 1231 O O . PRO B 1 76 ? 16.620 51.247 -21.391 1.00 39.64 43 PRO B O 1
ATOM 1235 N N . LYS B 1 77 ? 18.343 50.606 -20.080 1.00 39.55 44 LYS B N 1
ATOM 1236 C CA . LYS B 1 77 ? 18.515 51.949 -19.532 1.00 44.72 44 LYS B CA 1
ATOM 1237 C C . LYS B 1 77 ? 18.849 52.979 -20.577 1.00 43.52 44 LYS B C 1
ATOM 1238 O O . LYS B 1 77 ? 18.465 54.128 -20.427 1.00 53.23 44 LYS B O 1
ATOM 1244 N N . GLU B 1 78 ? 19.503 52.583 -21.663 1.00 43.41 45 GLU B N 1
ATOM 1245 C CA . GLU B 1 78 ? 19.766 53.530 -22.756 1.00 46.45 45 GLU B CA 1
ATOM 1246 C C . GLU B 1 78 ? 18.467 53.739 -23.531 1.00 46.91 45 GLU B C 1
ATOM 1247 O O . GLU B 1 78 ? 17.718 52.791 -23.787 1.00 50.43 45 GLU B O 1
ATOM 1253 N N . HIS B 1 79 ? 18.224 54.971 -23.931 1.00 44.45 46 HIS B N 1
ATOM 1254 C CA . HIS B 1 79 ? 17.023 55.333 -24.615 1.00 45.74 46 HIS B CA 1
ATOM 1255 C C . HIS B 1 79 ? 17.244 55.069 -26.117 1.00 51.26 46 HIS B C 1
ATOM 1256 O O . HIS B 1 79 ? 17.715 55.928 -26.875 1.00 52.88 46 HIS B O 1
ATOM 1263 N N . ILE B 1 80 ? 16.926 53.836 -26.498 1.00 52.02 47 ILE B N 1
ATOM 1264 C CA . ILE B 1 80 ? 16.861 53.374 -27.889 1.00 48.12 47 ILE B CA 1
ATOM 1265 C C . ILE B 1 80 ? 15.399 53.375 -28.247 1.00 43.14 47 ILE B C 1
ATOM 1266 O O . ILE B 1 80 ? 14.597 52.891 -27.489 1.00 42.80 47 ILE B O 1
ATOM 1271 N N . ALA B 1 81 ? 15.043 53.934 -29.385 1.00 43.26 48 ALA B N 1
ATOM 1272 C CA . ALA B 1 81 ? 13.638 54.185 -29.704 1.00 43.88 48 ALA B CA 1
ATOM 1273 C C . ALA B 1 81 ? 12.744 52.903 -29.820 1.00 43.84 48 ALA B C 1
ATOM 1274 O O . ALA B 1 81 ? 11.564 52.951 -29.436 1.00 37.86 48 ALA B O 1
ATOM 1276 N N . ASN B 1 82 ? 13.323 51.803 -30.324 1.00 40.34 49 ASN B N 1
ATOM 1277 C CA . ASN B 1 82 ? 12.587 50.566 -30.692 1.00 43.42 49 ASN B CA 1
ATOM 1278 C C . ASN B 1 82 ? 13.549 49.560 -31.334 1.00 43.21 49 ASN B C 1
ATOM 1279 O O . ASN B 1 82 ? 14.728 49.893 -31.556 1.00 40.74 49 ASN B O 1
ATOM 1284 N N . VAL B 1 83 ? 13.076 48.357 -31.686 1.00 38.71 50 VAL B N 1
ATOM 1285 C CA . VAL B 1 83 ? 14.007 47.338 -32.186 1.00 41.58 50 VAL B CA 1
ATOM 1286 C C . VAL B 1 83 ? 14.535 47.672 -33.584 1.00 39.02 50 VAL B C 1
ATOM 1287 O O . VAL B 1 83 ? 15.534 47.131 -34.009 1.00 42.93 50 VAL B O 1
ATOM 1291 N N . LYS B 1 84 ? 13.867 48.569 -34.278 1.00 40.06 51 LYS B N 1
ATOM 1292 C CA . LYS B 1 84 ? 14.360 49.043 -35.544 1.00 45.07 51 LYS B CA 1
ATOM 1293 C C . LYS B 1 84 ? 15.696 49.785 -35.425 1.00 48.07 51 LYS B C 1
ATOM 1294 O O . LYS B 1 84 ? 16.428 49.814 -36.384 1.00 55.24 51 LYS B O 1
ATOM 1300 N N . GLU B 1 85 ? 16.013 50.380 -34.272 1.00 51.20 52 GLU B N 1
ATOM 1301 C CA . GLU B 1 85 ? 17.270 51.133 -34.109 1.00 54.61 52 GLU B CA 1
ATOM 1302 C C . GLU B 1 85 ? 18.364 50.261 -33.541 1.00 51.74 52 GLU B C 1
ATOM 1303 O O . GLU B 1 85 ? 19.433 50.755 -33.208 1.00 57.13 52 GLU B O 1
ATOM 1309 N N . ILE B 1 86 ? 18.104 48.971 -33.410 1.00 51.16 53 ILE B N 1
ATOM 1310 C CA . ILE B 1 86 ? 19.153 48.041 -33.040 1.00 58.01 53 ILE B CA 1
ATOM 1311 C C . ILE B 1 86 ? 19.999 47.721 -34.271 1.00 65.88 53 ILE B C 1
ATOM 1312 O O . ILE B 1 86 ? 19.457 47.346 -35.306 1.00 65.26 53 ILE B O 1
ATOM 1317 N N . ASN B 1 87 ? 21.318 47.865 -34.134 1.00 72.26 54 ASN B N 1
ATOM 1318 C CA . ASN B 1 87 ? 22.284 47.603 -35.212 1.00 75.23 54 ASN B CA 1
ATOM 1319 C C . ASN B 1 87 ? 23.585 47.060 -34.599 1.00 77.09 54 ASN B C 1
ATOM 1320 O O . ASN B 1 87 ? 23.603 46.744 -33.399 1.00 71.01 54 ASN B O 1
ATOM 1325 N N . GLU B 1 88 ? 24.652 46.957 -35.404 1.00 76.32 55 GLU B N 1
ATOM 1326 C CA . GLU B 1 88 ? 25.932 46.368 -34.971 1.00 76.49 55 GLU B CA 1
ATOM 1327 C C . GLU B 1 88 ? 26.473 46.905 -33.600 1.00 70.52 55 GLU B C 1
ATOM 1328 O O . GLU B 1 88 ? 26.906 46.111 -32.767 1.00 64.30 55 GLU B O 1
ATOM 1330 N N . SER B 1 89 ? 26.391 48.216 -33.343 1.00 73.16 56 SER B N 1
ATOM 1331 C CA . SER B 1 89 ? 26.870 48.812 -32.062 1.00 73.64 56 SER B CA 1
ATOM 1332 C C . SER B 1 89 ? 26.113 48.365 -30.777 1.00 73.17 56 SER B C 1
ATOM 1333 O O . SER B 1 89 ? 26.704 47.813 -29.844 1.00 72.22 56 SER B O 1
ATOM 1336 N N . ASN B 1 90 ? 24.801 48.581 -30.758 1.00 67.48 57 ASN B N 1
ATOM 1337 C CA . ASN B 1 90 ? 23.967 48.437 -29.534 1.00 57.25 57 ASN B CA 1
ATOM 1338 C C . ASN B 1 90 ? 23.358 47.023 -29.266 1.00 57.72 57 ASN B C 1
ATOM 1339 O O . ASN B 1 90 ? 22.828 4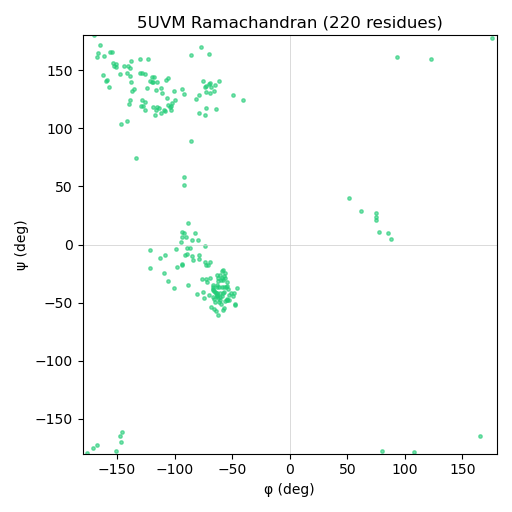6.730 -28.178 1.00 53.15 57 ASN B O 1
ATOM 1344 N N . ALA B 1 91 ? 23.504 46.126 -30.236 1.00 59.60 58 ALA B N 1
ATOM 1345 C CA . ALA B 1 91 ? 22.738 44.868 -30.287 1.00 54.24 58 ALA B CA 1
ATOM 1346 C C . ALA B 1 91 ? 22.936 43.928 -29.119 1.00 51.46 58 ALA B C 1
ATOM 1347 O O . ALA B 1 91 ? 22.048 43.112 -28.822 1.00 47.84 58 ALA B O 1
ATOM 1349 N N . GLN B 1 92 ? 24.087 44.003 -28.456 1.00 49.90 59 GLN B N 1
ATOM 1350 C CA . GLN B 1 92 ? 24.332 43.113 -27.312 1.00 46.74 59 GLN B CA 1
ATOM 1351 C C . GLN B 1 92 ? 23.241 43.332 -26.222 1.00 42.67 59 GLN B C 1
ATOM 1352 O O . GLN B 1 92 ? 22.993 42.432 -25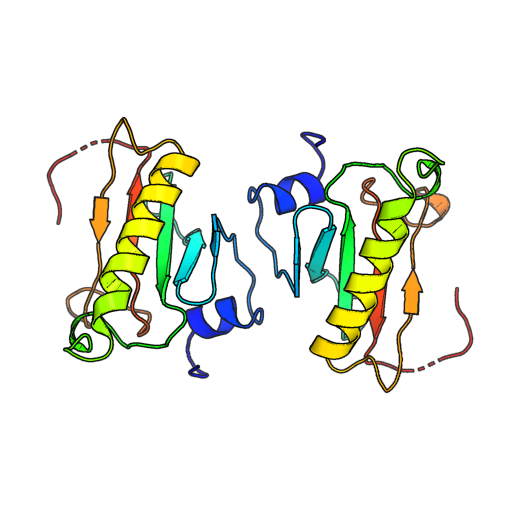.418 1.00 40.05 59 GLN B O 1
ATOM 1354 N N . ILE B 1 93 ? 22.591 44.515 -26.210 1.00 41.83 60 ILE B N 1
ATOM 1355 C CA . ILE B 1 93 ? 21.475 44.806 -25.254 1.00 46.31 60 ILE B CA 1
ATOM 1356 C C . ILE B 1 93 ? 20.328 43.752 -25.316 1.00 45.14 60 ILE B C 1
ATOM 1357 O O . ILE B 1 93 ? 19.791 43.351 -24.271 1.00 39.17 60 ILE B O 1
ATOM 1362 N N . LEU B 1 94 ? 20.096 43.199 -26.514 1.00 43.29 61 LEU B N 1
ATOM 1363 C CA . LEU B 1 94 ? 19.080 42.163 -26.729 1.00 42.23 61 LEU B CA 1
ATOM 1364 C C . LEU B 1 94 ? 19.267 40.955 -25.862 1.00 39.51 61 LEU B C 1
ATOM 1365 O O . LEU B 1 94 ? 18.296 40.347 -25.339 1.00 37.60 61 LEU B O 1
ATOM 1370 N N . ILE B 1 95 ? 20.528 40.643 -25.669 1.00 40.38 62 ILE B N 1
ATOM 1371 C CA . ILE B 1 95 ? 20.924 39.527 -24.817 1.00 41.33 62 ILE B CA 1
ATOM 1372 C C . ILE B 1 95 ? 20.632 39.863 -23.363 1.00 39.75 62 ILE B C 1
ATOM 1373 O O . ILE B 1 95 ? 20.155 39.012 -22.612 1.00 40.54 62 ILE B O 1
ATOM 1378 N N . ASP B 1 96 ? 20.947 41.091 -22.950 1.00 45.45 63 ASP B N 1
ATOM 1379 C CA . ASP B 1 96 ? 20.666 41.520 -21.548 1.00 46.01 63 ASP B CA 1
ATOM 1380 C C . ASP B 1 96 ? 19.158 41.446 -21.265 1.00 41.23 63 ASP B C 1
ATOM 1381 O O . ASP B 1 96 ? 18.706 40.896 -20.238 1.00 37.28 63 ASP B O 1
ATOM 1386 N N . ILE B 1 97 ? 18.402 41.967 -22.237 1.00 37.31 64 ILE B N 1
ATOM 1387 C CA . ILE B 1 97 ? 16.947 42.015 -22.177 1.00 35.01 64 ILE B CA 1
ATOM 1388 C C . ILE B 1 97 ? 16.439 40.626 -21.988 1.00 34.92 64 ILE B C 1
ATOM 1389 O O . ILE B 1 97 ? 15.748 40.351 -21.008 1.00 36.25 64 ILE B O 1
ATOM 1394 N N . HIS B 1 98 ? 16.848 39.724 -22.874 1.00 34.64 65 HIS B N 1
ATOM 1395 C CA . HIS B 1 98 ? 16.383 38.348 -22.773 1.00 35.00 65 HIS B CA 1
ATOM 1396 C C . HIS B 1 98 ? 16.860 37.594 -21.549 1.00 34.22 65 HIS B C 1
ATOM 1397 O O . HIS B 1 98 ? 16.113 36.777 -21.023 1.00 34.29 65 HIS B O 1
ATOM 1404 N N . LYS B 1 99 ? 18.090 37.817 -21.097 1.00 40.20 66 LYS B N 1
ATOM 1405 C CA . LYS B 1 99 ? 18.536 37.208 -19.812 1.00 42.04 66 LYS B CA 1
ATOM 1406 C C . LYS B 1 99 ? 17.652 37.774 -18.633 1.00 40.66 66 LYS B C 1
ATOM 1407 O O . LYS B 1 99 ? 17.205 37.023 -17.773 1.00 38.81 66 LYS B O 1
ATOM 1412 N N . ALA B 1 100 ? 17.389 39.080 -18.618 1.00 39.52 67 ALA B N 1
ATOM 1413 C CA . ALA B 1 100 ? 16.538 39.663 -17.558 1.00 42.10 67 ALA B CA 1
ATOM 1414 C C . ALA B 1 100 ? 15.114 39.067 -17.568 1.00 41.97 67 ALA B C 1
ATOM 1415 O O . ALA B 1 100 ? 14.620 38.564 -16.527 1.00 41.32 67 ALA B O 1
ATOM 1417 N N . ALA B 1 101 ? 14.488 39.047 -18.756 1.00 40.88 68 ALA B N 1
ATOM 1418 C CA . ALA B 1 101 ? 13.178 38.377 -18.933 1.00 38.65 68 ALA B CA 1
ATOM 1419 C C . ALA B 1 101 ? 13.143 36.989 -18.333 1.00 37.26 68 ALA B C 1
ATOM 1420 O O . ALA B 1 101 ? 12.246 36.692 -17.544 1.00 36.06 68 ALA B O 1
ATOM 1422 N N . ASN B 1 102 ? 14.135 36.146 -18.675 1.00 39.06 69 ASN B N 1
ATOM 1423 C CA . ASN B 1 102 ? 14.187 34.780 -18.138 1.00 37.94 69 ASN B CA 1
ATOM 1424 C C . ASN B 1 102 ? 14.363 34.771 -16.618 1.00 36.02 69 ASN B C 1
ATOM 1425 O O . ASN B 1 102 ? 13.714 33.992 -15.953 1.00 34.41 69 ASN B O 1
ATOM 1430 N N . LYS B 1 103 ? 15.220 35.630 -16.064 1.00 38.92 70 LYS B N 1
ATOM 1431 C CA . LYS B 1 103 ? 15.410 35.652 -14.597 1.00 40.33 70 LYS B CA 1
ATOM 1432 C C . LYS B 1 103 ? 14.109 36.053 -13.932 1.00 38.08 70 LYS B C 1
ATOM 1433 O O . LYS B 1 103 ? 13.670 35.409 -12.952 1.00 34.95 70 LYS B O 1
ATOM 1437 N N . VAL B 1 104 ? 13.460 37.078 -14.494 1.00 35.54 71 VAL B N 1
ATOM 1438 C CA . VAL B 1 104 ? 12.232 37.568 -13.886 1.00 36.01 71 VAL B CA 1
ATOM 1439 C C . VAL B 1 104 ? 11.099 36.545 -13.970 1.00 35.72 71 VAL B C 1
ATOM 1440 O O . VAL B 1 104 ? 10.375 36.372 -12.990 1.00 33.72 71 VAL B O 1
ATOM 1444 N N . ALA B 1 105 ? 10.988 35.829 -15.091 1.00 35.06 72 ALA B N 1
ATOM 1445 C CA . ALA B 1 105 ? 9.992 34.758 -15.237 1.00 35.96 72 ALA B CA 1
ATOM 1446 C C . ALA B 1 105 ? 10.157 33.672 -14.172 1.00 38.20 72 ALA B C 1
ATOM 1447 O O . ALA B 1 105 ? 9.175 33.144 -13.616 1.00 39.81 72 ALA B O 1
ATOM 1449 N N . GLU B 1 106 ? 11.416 33.330 -13.926 1.00 42.32 73 GLU B N 1
ATOM 1450 C CA . GLU B 1 106 ? 11.813 32.476 -12.798 1.00 48.65 73 GLU B CA 1
ATOM 1451 C C . GLU B 1 106 ? 11.359 33.087 -11.476 1.00 41.90 73 GLU B C 1
ATOM 1452 O O . GLU B 1 106 ? 10.645 32.448 -10.718 1.00 40.79 73 GLU B O 1
ATOM 1458 N N . ASP B 1 107 ? 11.767 34.324 -11.207 1.00 41.33 74 ASP B N 1
ATOM 1459 C CA . ASP B 1 107 ? 11.500 34.931 -9.882 1.00 45.95 74 ASP B CA 1
ATOM 1460 C C . ASP B 1 107 ? 10.020 35.053 -9.593 1.00 44.10 74 ASP B C 1
ATOM 1461 O O . ASP B 1 107 ? 9.604 34.804 -8.466 1.00 49.66 74 ASP B O 1
ATOM 1466 N N . LEU B 1 108 ? 9.220 35.354 -10.619 1.00 41.91 75 LEU B N 1
ATOM 1467 C CA . LEU B 1 108 ? 7.791 35.522 -10.435 1.00 40.57 75 LEU B CA 1
ATOM 1468 C C . LEU B 1 108 ? 6.992 34.254 -10.649 1.00 40.63 75 LEU B C 1
ATOM 1469 O O . LEU B 1 108 ? 5.762 34.313 -10.682 1.00 40.88 75 LEU B O 1
ATOM 1474 N N . GLY B 1 109 ? 7.666 33.106 -10.768 1.00 42.59 76 GLY B N 1
ATOM 1475 C CA . GLY B 1 109 ? 6.984 31.780 -10.789 1.00 44.12 76 GLY B CA 1
ATOM 1476 C C . GLY B 1 109 ? 6.240 31.361 -12.068 1.00 44.80 76 GLY B C 1
ATOM 1477 O O . GLY B 1 109 ? 5.382 30.470 -12.027 1.00 45.07 76 GLY B O 1
ATOM 1478 N N . ILE B 1 110 ? 6.580 31.962 -13.204 1.00 43.97 77 ILE B N 1
ATOM 1479 C CA . ILE B 1 110 ? 5.854 31.686 -14.469 1.00 42.27 77 ILE B CA 1
ATOM 1480 C C . ILE B 1 110 ? 6.687 30.864 -15.461 1.00 44.09 77 ILE B C 1
ATOM 1481 O O . ILE B 1 110 ? 6.148 30.418 -16.486 1.00 45.72 77 ILE B O 1
ATOM 1486 N N . ALA B 1 111 ? 7.973 30.673 -15.142 1.00 41.44 78 ALA B N 1
ATOM 1487 C CA . ALA B 1 111 ? 8.930 29.945 -15.972 1.00 47.34 78 ALA B CA 1
ATOM 1488 C C . ALA B 1 111 ? 8.519 28.518 -16.363 1.00 51.92 78 ALA B C 1
ATOM 1489 O O . ALA B 1 111 ? 8.635 28.179 -17.534 1.00 53.19 78 ALA B O 1
ATOM 1491 N N . GLU B 1 112 ? 8.064 27.700 -15.401 1.00 53.85 79 GLU B N 1
ATOM 1492 C CA . GLU B 1 112 ? 7.709 26.291 -15.668 1.00 57.90 79 GLU B CA 1
ATOM 1493 C C . GLU B 1 112 ? 6.445 26.243 -16.551 1.00 56.58 79 GLU B C 1
ATOM 1494 O O . GLU B 1 112 ? 6.454 25.615 -17.605 1.00 55.86 79 GLU B O 1
ATOM 1496 N N . LYS B 1 113 ? 5.373 26.918 -16.132 1.00 52.84 80 LYS B N 1
ATOM 1497 C CA . LYS B 1 113 ? 4.115 26.899 -16.888 1.00 48.73 80 LYS B CA 1
ATOM 1498 C C . LYS B 1 113 ? 4.238 27.607 -18.266 1.00 46.09 80 LYS B C 1
ATOM 1499 O O . LYS B 1 113 ? 3.608 27.172 -19.259 1.00 44.44 80 LYS B O 1
ATOM 1502 N N . GLY B 1 114 ? 5.047 28.669 -18.343 1.00 41.90 81 GLY B N 1
ATOM 1503 C CA . GLY B 1 114 ? 5.253 29.397 -19.595 1.00 38.91 81 GLY B CA 1
ATOM 1504 C C . GLY B 1 114 ? 4.928 30.894 -19.605 1.00 40.80 81 GLY B C 1
ATOM 1505 O O . GLY B 1 114 ? 4.163 31.410 -18.773 1.00 43.75 81 GLY B O 1
ATOM 1506 N N . TYR B 1 115 ? 5.515 31.580 -20.584 1.00 38.08 82 TYR B N 1
ATOM 1507 C CA . TYR B 1 115 ? 5.314 32.989 -20.792 1.00 35.26 82 TYR B CA 1
ATOM 1508 C C . TYR B 1 115 ? 5.567 33.45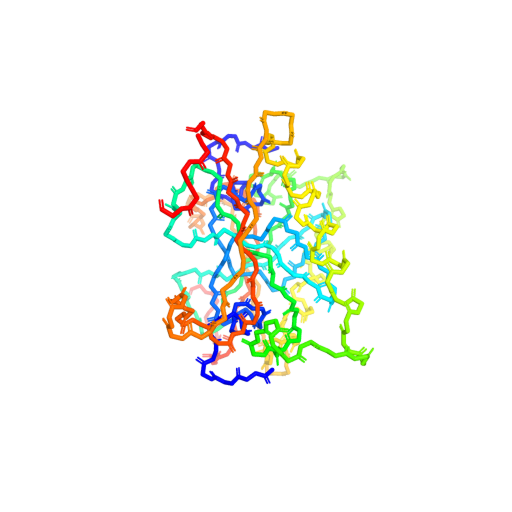2 -22.209 1.00 33.58 82 TYR B C 1
ATOM 1509 O O . TYR B 1 115 ? 6.255 32.773 -22.983 1.00 29.40 82 TYR B O 1
ATOM 1518 N N . ARG B 1 116 ? 5.101 34.673 -22.483 1.00 31.50 83 ARG B N 1
ATOM 1519 C CA . ARG B 1 116 ? 5.171 35.277 -23.801 1.00 31.08 83 ARG B CA 1
ATOM 1520 C C . ARG B 1 116 ? 5.945 36.582 -23.727 1.00 30.63 83 ARG B C 1
ATOM 1521 O O . ARG B 1 116 ? 5.782 37.345 -22.764 1.00 31.84 83 ARG B O 1
ATOM 1529 N N . LEU B 1 117 ? 6.778 36.833 -24.748 1.00 30.26 84 LEU B N 1
ATOM 1530 C CA . LEU B 1 117 ? 7.537 38.069 -24.891 1.00 30.51 84 LEU B CA 1
ATOM 1531 C C . LEU B 1 117 ? 7.093 38.804 -26.115 1.00 28.67 84 LEU B C 1
ATOM 1532 O O . LEU B 1 117 ? 7.020 38.218 -27.166 1.00 31.88 84 LEU B O 1
ATOM 1537 N N . ILE B 1 118 ? 6.848 40.110 -26.002 1.00 28.66 85 ILE B N 1
ATOM 1538 C CA . ILE B 1 118 ? 6.378 40.915 -27.124 1.00 27.32 85 ILE B CA 1
ATOM 1539 C C . ILE B 1 118 ? 7.146 42.209 -27.157 1.00 27.45 85 ILE B C 1
ATOM 1540 O O . ILE B 1 118 ? 7.272 42.836 -26.128 1.00 30.91 85 ILE B O 1
ATOM 1545 N N . THR B 1 119 ? 7.634 42.649 -28.308 1.00 29.01 86 THR B N 1
ATOM 1546 C CA . THR B 1 119 ? 8.054 44.046 -28.458 1.00 30.99 86 THR B CA 1
ATOM 1547 C C . THR B 1 119 ? 7.399 44.645 -29.694 1.00 31.25 86 THR B C 1
ATOM 1548 O O . THR B 1 119 ? 7.190 43.973 -30.685 1.00 31.46 86 THR B O 1
ATOM 1552 N N . ASN B 1 120 ? 7.122 45.924 -29.626 1.00 33.30 87 ASN B N 1
ATOM 1553 C CA . ASN B 1 120 ? 6.358 46.638 -30.622 1.00 36.42 87 ASN B CA 1
ATOM 1554 C C . ASN B 1 120 ? 7.193 47.724 -31.194 1.00 38.07 87 ASN B C 1
ATOM 1555 O O . ASN B 1 120 ? 7.955 48.360 -30.466 1.00 40.23 87 ASN B O 1
ATOM 1560 N N . CYS B 1 121 ? 6.999 47.962 -32.492 1.00 37.44 88 CYS B N 1
ATOM 1561 C CA A CYS B 1 121 ? 7.737 48.960 -33.199 0.70 38.26 88 CYS B CA 1
ATOM 1562 C CA B CYS B 1 121 ? 7.745 48.951 -33.274 0.30 37.00 88 CYS B CA 1
ATOM 1563 C C . CYS B 1 121 ? 6.770 49.779 -34.062 1.00 40.45 88 CYS B C 1
ATOM 1564 O O . CYS B 1 121 ? 6.127 49.258 -34.980 1.00 39.95 88 CYS B O 1
ATOM 1569 N N . GLY B 1 122 ? 6.651 51.070 -33.736 1.00 41.41 89 GLY B N 1
ATOM 1570 C CA . GLY B 1 122 ? 5.772 51.993 -34.458 1.00 41.30 89 GLY B CA 1
ATOM 1571 C C . GLY B 1 122 ? 4.282 51.982 -34.129 1.00 42.50 89 GLY B C 1
ATOM 1572 O O . GLY B 1 122 ? 3.783 51.228 -33.281 1.00 40.91 89 GLY B O 1
ATOM 1573 N N . VAL B 1 123 ? 3.574 52.815 -34.876 1.00 45.01 90 VAL B N 1
ATOM 1574 C CA . VAL B 1 123 ? 2.146 53.092 -34.699 1.00 46.22 90 VAL B CA 1
ATOM 1575 C C . VAL B 1 123 ? 1.311 51.844 -34.916 1.00 42.52 90 VAL B C 1
ATOM 1576 O O . VAL B 1 123 ? 0.438 51.546 -34.107 1.00 45.82 90 VAL B O 1
ATOM 1580 N N . ALA B 1 124 ? 1.588 51.106 -35.984 1.00 37.78 91 ALA B N 1
ATOM 1581 C CA . ALA B 1 124 ? 0.796 49.909 -36.323 1.00 39.55 91 ALA B CA 1
ATOM 1582 C C . ALA B 1 124 ? 0.800 48.899 -35.211 1.00 38.64 91 ALA B C 1
ATOM 1583 O O . ALA B 1 124 ? -0.192 48.155 -35.020 1.00 38.15 91 ALA B O 1
ATOM 1585 N N . ALA B 1 125 ? 1.907 48.869 -34.460 1.00 35.25 92 ALA B N 1
ATOM 1586 C CA . ALA B 1 125 ? 2.008 47.956 -33.349 1.00 34.49 92 ALA B CA 1
ATOM 1587 C C . ALA B 1 125 ? 1.595 48.565 -32.010 1.00 35.05 92 ALA B C 1
ATOM 1588 O O . ALA B 1 125 ? 1.789 47.922 -30.993 1.00 31.47 92 ALA B O 1
ATOM 1590 N N . GLY B 1 126 ? 0.983 49.753 -32.035 1.00 36.93 93 GLY B N 1
ATOM 1591 C CA . GLY B 1 126 ? 0.616 50.517 -30.843 1.00 39.95 93 GLY B CA 1
ATOM 1592 C C . GLY B 1 126 ? 1.719 50.745 -29.820 1.00 41.48 93 GLY B C 1
ATOM 1593 O O . GLY B 1 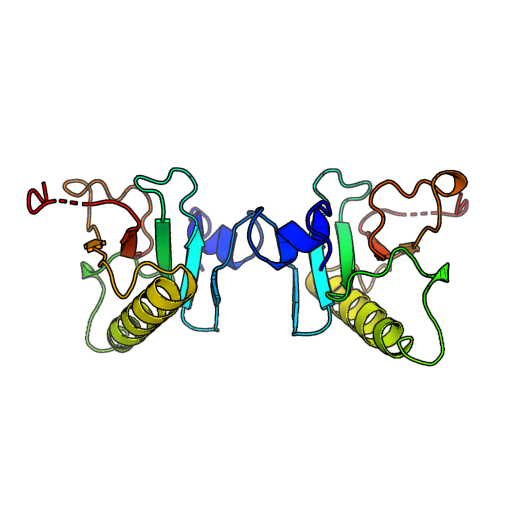126 ? 1.456 50.643 -28.625 1.00 41.82 93 GLY B O 1
ATOM 1594 N N . GLN B 1 127 ? 2.950 51.021 -30.273 1.00 43.96 94 GLN B N 1
ATOM 1595 C CA . GLN B 1 127 ? 4.025 51.446 -29.352 1.00 49.39 94 GLN B CA 1
ATOM 1596 C C . GLN B 1 127 ? 3.606 52.862 -29.002 1.00 52.23 94 GLN B C 1
ATOM 1597 O O . GLN B 1 127 ? 3.413 53.717 -29.885 1.00 63.97 94 GLN B O 1
ATOM 1603 N N . THR B 1 128 ? 3.337 53.073 -27.738 1.00 51.24 95 THR B N 1
ATOM 1604 C CA . THR B 1 128 ? 2.822 54.354 -27.303 1.00 48.12 95 THR B CA 1
ATOM 1605 C C . THR B 1 128 ? 4.048 55.094 -26.721 1.00 47.73 95 THR B C 1
ATOM 1606 O O . THR B 1 128 ? 4.215 56.288 -26.951 1.00 51.19 95 THR B O 1
ATOM 1610 N N . VAL B 1 129 ? 4.932 54.354 -26.041 1.00 43.30 96 VAL B N 1
ATOM 1611 C CA . VAL B 1 129 ? 6.162 54.880 -25.460 1.00 41.57 96 VAL B CA 1
ATOM 1612 C C . VAL B 1 129 ? 7.365 54.527 -26.315 1.00 39.27 96 VAL B C 1
ATOM 1613 O O . VAL B 1 129 ? 7.689 53.358 -26.508 1.00 39.65 96 VAL B O 1
ATOM 1617 N N . PHE B 1 130 ? 8.072 55.559 -26.762 1.00 43.47 97 PHE B N 1
ATOM 1618 C CA . PHE B 1 130 ? 9.120 55.444 -27.767 1.00 41.39 97 PHE B CA 1
ATOM 1619 C C . PHE B 1 130 ? 10.499 55.231 -27.175 1.00 39.37 97 PHE B C 1
ATOM 1620 O O . PHE B 1 130 ? 11.443 55.896 -27.537 1.00 40.83 97 PHE B O 1
ATOM 1628 N N . HIS B 1 131 ? 10.574 54.238 -26.279 1.00 37.85 98 HIS B N 1
ATOM 1629 C CA . HIS B 1 131 ? 11.793 53.742 -25.675 1.00 38.20 98 HIS B CA 1
ATOM 1630 C C . HIS B 1 131 ? 11.600 52.241 -25.678 1.00 37.39 98 HIS B C 1
ATOM 1631 O O . HIS B 1 131 ? 10.608 51.716 -25.159 1.00 43.18 98 HIS B O 1
ATOM 1638 N N . LEU B 1 132 ? 12.546 51.557 -26.283 1.00 38.03 99 LEU B N 1
ATOM 1639 C CA . LEU B 1 132 ? 12.494 50.131 -26.480 1.00 36.50 99 LEU B CA 1
ATOM 1640 C C . LEU B 1 132 ? 12.152 49.387 -25.203 1.00 37.25 99 LEU B C 1
ATOM 1641 O O . LEU B 1 132 ? 12.811 49.578 -24.167 1.00 37.22 99 LEU B O 1
ATOM 1646 N N . HIS B 1 133 ? 11.156 48.514 -25.294 1.00 32.31 100 HIS B N 1
ATOM 1647 C CA . HIS B 1 133 ? 10.817 47.602 -24.220 1.00 30.51 100 HIS B CA 1
ATOM 1648 C C . HIS B 1 133 ? 10.204 46.347 -24.788 1.00 32.87 100 HIS B C 1
ATOM 1649 O O . HIS B 1 133 ? 9.596 46.379 -25.853 1.00 32.80 100 HIS B O 1
ATOM 1656 N N . TYR B 1 134 ? 10.382 45.270 -24.044 1.00 31.37 101 TYR B N 1
ATOM 1657 C CA . TYR B 1 134 ? 9.682 44.051 -24.213 1.00 33.41 101 TYR B CA 1
ATOM 1658 C C . TYR B 1 134 ? 8.672 43.858 -23.099 1.00 30.82 101 TYR B C 1
ATOM 1659 O O . TYR B 1 134 ? 8.973 44.089 -21.939 1.00 32.78 101 TYR B O 1
ATOM 1668 N N . HIS B 1 135 ? 7.511 43.328 -23.441 1.00 29.06 102 HIS B N 1
ATOM 1669 C CA . HIS B 1 135 ? 6.527 42.887 -22.456 1.00 27.52 102 HIS B CA 1
ATOM 1670 C C . HIS B 1 135 ? 6.742 41.427 -22.195 1.00 31.15 102 HIS B C 1
ATOM 1671 O O . HIS B 1 135 ? 6.907 40.656 -23.157 1.00 32.93 102 HIS B O 1
ATOM 1678 N N . LEU B 1 136 ? 6.741 41.063 -20.905 1.00 28.10 103 LEU B N 1
ATOM 1679 C CA . LEU B 1 136 ? 6.802 39.729 -20.410 1.00 28.60 103 LEU B CA 1
ATOM 1680 C C . LEU B 1 136 ? 5.472 39.398 -19.707 1.00 29.79 103 LEU B C 1
ATOM 1681 O O . LEU B 1 136 ? 5.125 40.030 -18.706 1.00 33.88 103 LEU B O 1
ATOM 1686 N N . LEU B 1 137 ? 4.753 38.406 -20.235 1.00 30.94 104 LEU B N 1
ATOM 1687 C CA . LEU B 1 137 ? 3.407 38.071 -19.836 1.00 33.02 104 LEU B CA 1
ATOM 1688 C C . LEU B 1 137 ? 3.294 36.646 -19.400 1.00 32.09 104 LEU B C 1
ATOM 1689 O O . LEU B 1 137 ? 3.764 35.733 -20.081 1.00 33.76 104 LEU B O 1
ATOM 1694 N N . GLY B 1 138 ? 2.620 36.450 -18.285 1.00 29.89 105 GLY B N 1
ATOM 1695 C CA . GLY B 1 138 ? 2.472 35.132 -17.737 1.00 31.94 105 GLY B CA 1
ATOM 1696 C C . GLY B 1 138 ? 1.449 35.011 -16.646 1.00 34.38 105 GLY B C 1
ATOM 1697 O O . GLY B 1 138 ? 0.695 35.934 -16.383 1.00 30.68 105 GLY B O 1
ATOM 1698 N N . GLY B 1 139 ? 1.434 33.821 -16.034 1.00 40.22 106 GLY B N 1
ATOM 1699 C CA . GLY B 1 139 ? 0.539 33.495 -14.915 1.00 40.49 106 GLY B CA 1
ATOM 1700 C C . GLY B 1 139 ? -0.896 33.181 -15.277 1.00 42.48 106 GLY B C 1
ATOM 1701 O O . GLY B 1 139 ? -1.742 33.134 -14.400 1.00 46.62 106 GLY B O 1
ATOM 1702 N N . VAL B 1 140 ? -1.165 33.013 -16.572 1.00 46.31 107 VAL B N 1
ATOM 1703 C CA . VAL B 1 140 ? -2.469 32.618 -17.090 1.00 45.81 107 VAL B CA 1
ATOM 1704 C C . VAL B 1 140 ? -2.248 31.840 -18.403 1.00 45.64 107 VAL B C 1
ATOM 1705 O O . VAL B 1 140 ? -1.228 32.027 -19.078 1.00 43.34 107 VAL B O 1
ATOM 1709 N N . ASP B 1 141 ? -3.200 30.990 -18.769 1.00 44.20 108 ASP B N 1
ATOM 1710 C CA . ASP B 1 141 ? -3.115 30.233 -20.015 1.00 47.41 108 ASP B CA 1
ATOM 1711 C C . ASP B 1 141 ? -3.672 31.055 -21.155 1.00 42.59 108 ASP B C 1
ATOM 1712 O O . ASP B 1 141 ? -4.866 31.270 -21.243 1.00 46.73 108 ASP B O 1
ATOM 1725 N N . GLY B 1 143 ? -3.246 30.601 -24.578 1.00 42.42 110 GLY B N 1
ATOM 1726 C CA . GLY B 1 143 ? -3.536 29.934 -25.840 1.00 47.10 110 GLY B CA 1
ATOM 1727 C C . GLY B 1 143 ? -2.665 30.461 -26.969 1.00 46.04 110 GLY B C 1
ATOM 1728 O O . GLY B 1 143 ? -1.823 31.345 -26.742 1.00 40.46 110 GLY B O 1
ATOM 1729 N N . PRO B 1 144 ? -2.854 29.915 -28.186 1.00 51.38 111 PRO B N 1
ATOM 1730 C CA . PRO B 1 144 ? -1.955 30.237 -29.306 1.00 50.87 111 PRO B CA 1
ATOM 1731 C C . PRO B 1 144 ? -2.442 31.372 -30.196 1.00 48.59 111 PRO B C 1
ATOM 1732 O O . PRO B 1 144 ? -1.767 31.656 -31.179 1.00 50.03 111 PRO B O 1
ATOM 1736 N N . LYS B 1 145 ? -3.582 32.012 -29.889 1.00 50.63 112 LYS B N 1
ATOM 1737 C CA . LYS B 1 145 ? -3.979 33.237 -30.629 1.00 52.50 112 LYS B CA 1
ATOM 1738 C C . LYS B 1 145 ? -3.042 34.388 -30.150 1.00 53.30 112 LYS B C 1
ATOM 1739 O O . LYS B 1 145 ? -3.082 34.812 -28.996 1.00 51.04 112 LYS B O 1
ATOM 1742 N N . ILE B 1 146 ? -2.172 34.842 -31.044 1.00 49.56 113 ILE B N 1
ATOM 1743 C CA . ILE B 1 146 ? -1.146 35.861 -30.708 1.00 52.48 113 ILE B CA 1
ATOM 1744 C C . ILE B 1 146 ? -1.552 37.272 -31.103 1.00 49.68 113 ILE B C 1
ATOM 1745 O O . ILE B 1 146 ? -1.010 38.252 -30.594 1.00 57.26 113 ILE B O 1
ATOM 1750 N N . LEU B 1 147 ? -2.512 37.351 -32.011 1.00 50.56 114 LEU B N 1
ATOM 1751 C CA . LEU B 1 147 ? -3.212 38.569 -32.296 1.00 54.44 114 LEU B CA 1
ATOM 1752 C C . LEU B 1 147 ? -4.723 38.378 -32.019 1.00 59.98 114 LEU B C 1
ATOM 1753 O O . LEU B 1 147 ? -5.288 37.270 -32.001 1.00 64.04 114 LEU B O 1
#

InterPro domains:
  IPR001310 Histidine triad (HIT) protein [PR00332] (5-21)
  IPR001310 Histidine triad (HIT) protein [PR00332] (26-44)
  IPR001310 Histidine triad (HIT) protein [PR00332] (94-104)
  IPR001310 Histidine triad (HIT) protein [PTHR23089] (2-110)
  IPR011146 HIT-like domain [PS51084] (5-114)
  IPR036265 HIT-like superfamily [G3DSA:3.30.428.10] (1-110)
  IPR036265 HIT-like superfamily [SSF54197] (1-111)

B-factor: mean 42.21, std 11.68, range [6.47, 99.63]

Radius of gyration: 20.37 Å; Cα contacts (8 Å, |Δi|>4): 403; chains: 2; bounding box: 31×51×58 Å

Secondary structure (P-SEA, 3-state):
cccccaaaaaaacccccccccccccbbbbbcccccccbbbbbcccccccccccccccccaaaaaaaaaaaaaaaaaccccccbbbbbbcccccccccccbbbbbcccccccccc/cccccaaaaaaacccccccccccccccccccccccccbbbbbcccccccccccccccccaaaaaaaaaaaaaaaaaccccccbbbbbbcccccccccccbbbbbbccccccccc